Protein AF-A0A2P5VUP9-F1 (afdb_monomer)

Organism: Gossypium barbadense (NCBI:txid3634)

pLDDT: mean 70.27, std 21.35, range [19.98, 93.44]

Radius of gyration: 17.8 Å; Cα contacts (8 Å, |Δi|>4): 218; chains: 1; bounding box: 41×44×53 Å

Mean predicted aligned error: 12.09 Å

InterPro domains:
  IPR025610 Transcription factor MYC/MYB N-terminal [PF14215] (15-160)

Sequence (178 aa):
MSTGVQHQERVPMNLKKQLALAVRNIQWSYAIFWSISTRQPGVLEWGDGYYNGDIKTRKTVQAVELNTDQLSLQRSEQLRQLYESLSAGESSPQAKRPSAALSPVDLTDTEWYYLVCMSFVFNIGQGLPGRTLSSGQPVWLCNAHCADSKVFGRSLLAKVCPYMLLAKVQAKFIWSQK

Secondary structure (DSSP, 8-state):
---------PPPTTHHHHHHHHHHHTT-SEEEEEEE-SSSTTEEEEEEEEE-S--TT----S--HHHHHHHHHHHHHHHHHHHHHHHT-TT-TT----TTPPPGGG--HHHHHHHHHTT--EETTSHHHHHHHHH-S-EE-SSGGGS-TTT-TTTTGGGG-SS--EE-----------

Nearest PDB structures (foldseek):
  7fdl-assembly3_C  TM=9.305E-01  e=4.154E-17  Arabidopsis thaliana
  7fdn-assembly1_A  TM=9.443E-01 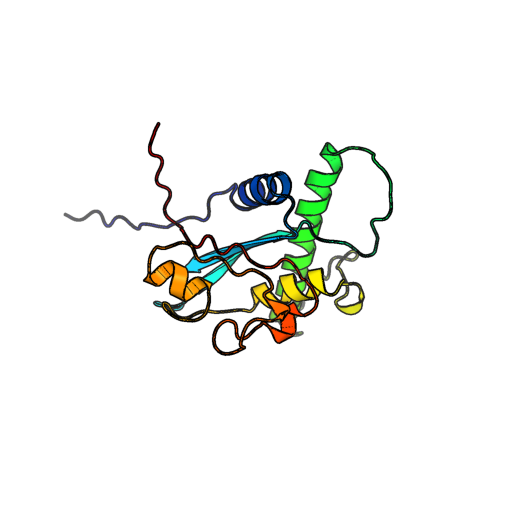 e=1.113E-16  Arabidopsis thaliana
  7fdl-assembly2_A  TM=9.157E-01  e=3.453E-17  Arabidopsis thaliana
  7fdn-assembly1_B  TM=9.340E-01  e=1.184E-16  Arabidopsis thaliana
  7fdl-assembly6_I  TM=9.287E-01  e=2.480E-16  Arabidopsis thaliana

Structure (mmCIF, N/CA/C/O backbone):
data_AF-A0A2P5VUP9-F1
#
_entry.id   AF-A0A2P5VUP9-F1
#
loop_
_atom_site.group_PDB
_atom_site.id
_atom_site.type_symbol
_atom_site.label_atom_id
_atom_site.label_alt_id
_atom_site.label_comp_id
_atom_site.label_asym_id
_atom_site.label_entity_id
_atom_site.label_seq_id
_atom_site.pdbx_PDB_ins_code
_atom_site.Cartn_x
_atom_site.Cartn_y
_atom_site.Cartn_z
_atom_site.occupancy
_atom_site.B_iso_or_equiv
_atom_site.auth_seq_id
_atom_site.auth_comp_id
_atom_site.auth_asym_id
_atom_site.auth_atom_id
_atom_site.pdbx_PDB_model_num
ATOM 1 N N . MET A 1 1 ? -10.927 17.246 39.414 1.00 35.28 1 MET A N 1
ATOM 2 C CA . MET A 1 1 ? -11.565 17.337 38.077 1.00 35.28 1 MET A CA 1
ATOM 3 C C . MET A 1 1 ? -10.618 18.159 37.213 1.00 35.28 1 MET A C 1
ATOM 5 O O . MET A 1 1 ? -10.225 19.207 37.686 1.00 35.28 1 MET A O 1
ATOM 9 N N . SER A 1 2 ? -10.095 17.782 36.052 1.00 37.25 2 SER A N 1
ATOM 10 C CA . SER A 1 2 ? -10.413 16.779 35.038 1.00 37.25 2 SER A CA 1
ATOM 11 C C . SER A 1 2 ? -9.081 16.414 34.357 1.00 37.25 2 SER A C 1
ATOM 13 O O . SER A 1 2 ? -8.357 17.313 33.934 1.00 37.25 2 SER A O 1
ATOM 15 N N . THR A 1 3 ? -8.718 15.134 34.282 1.00 34.62 3 THR A N 1
ATOM 16 C CA . THR A 1 3 ? -7.579 14.671 33.472 1.00 34.62 3 THR A CA 1
ATOM 17 C C . THR A 1 3 ? -8.114 14.201 32.127 1.00 34.62 3 THR A C 1
ATOM 19 O O . THR A 1 3 ? -8.682 13.115 32.025 1.00 34.62 3 THR A O 1
ATOM 22 N N . GLY A 1 4 ? -7.957 15.039 31.103 1.00 32.75 4 GLY A N 1
ATOM 23 C CA . GLY A 1 4 ? -8.227 14.676 29.717 1.00 32.75 4 GLY A CA 1
ATOM 24 C C . GLY A 1 4 ? -7.160 13.709 29.212 1.00 32.75 4 GLY A C 1
ATOM 25 O O . GLY A 1 4 ? -6.005 14.087 29.034 1.00 32.75 4 GLY A O 1
ATOM 26 N N . VAL A 1 5 ? -7.545 12.454 28.993 1.00 35.47 5 VAL A N 1
ATOM 27 C CA . VAL A 1 5 ? -6.704 11.450 28.337 1.00 35.47 5 VAL A CA 1
ATOM 28 C C . VAL A 1 5 ? -6.729 11.735 26.838 1.00 35.47 5 VAL A C 1
ATOM 30 O O . VAL A 1 5 ? -7.704 11.425 26.157 1.00 35.47 5 VAL A O 1
ATOM 33 N N . GLN A 1 6 ? -5.666 12.347 26.313 1.00 32.00 6 GLN A N 1
ATOM 34 C CA . GLN A 1 6 ? -5.443 12.382 24.871 1.00 32.00 6 GLN A CA 1
ATOM 35 C C . GLN A 1 6 ? -4.948 11.006 24.424 1.00 32.00 6 GLN A C 1
ATOM 37 O O . GLN A 1 6 ? -3.802 10.627 24.665 1.00 32.00 6 GLN A O 1
ATOM 42 N N . HIS A 1 7 ? -5.835 10.242 23.789 1.00 29.75 7 HIS A N 1
ATOM 43 C CA . HIS A 1 7 ? -5.496 8.986 23.132 1.00 29.75 7 HIS A CA 1
ATOM 44 C C . HIS A 1 7 ? -4.761 9.296 21.822 1.00 29.75 7 HIS A C 1
ATOM 46 O O . HIS A 1 7 ? -5.333 9.281 20.734 1.00 29.75 7 HIS A O 1
ATOM 52 N N . GLN A 1 8 ? -3.483 9.646 21.939 1.00 34.41 8 GLN 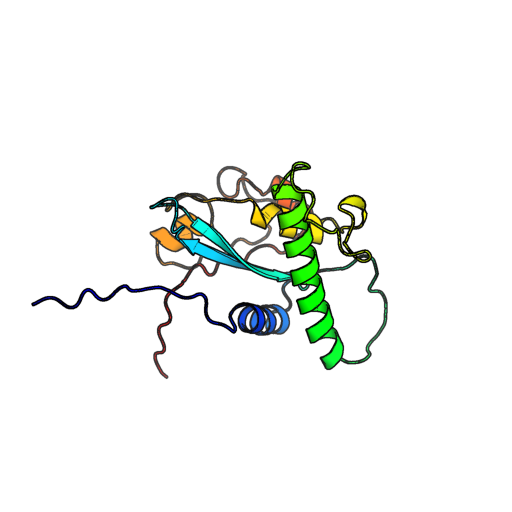A N 1
ATOM 53 C CA . GLN A 1 8 ? -2.611 9.815 20.789 1.00 34.41 8 GLN A CA 1
ATOM 54 C C . GLN A 1 8 ? -2.175 8.427 20.324 1.00 34.41 8 GLN A C 1
ATOM 56 O O . GLN A 1 8 ? -1.240 7.837 20.866 1.00 34.41 8 GLN A O 1
ATOM 61 N N . GLU A 1 9 ? -2.896 7.890 19.343 1.00 40.56 9 GLU A N 1
ATOM 62 C CA . GLU A 1 9 ? -2.577 6.626 18.687 1.00 40.56 9 GLU A CA 1
ATOM 63 C C . GLU A 1 9 ? -1.289 6.817 17.868 1.00 40.56 9 GLU A C 1
ATOM 65 O O . GLU A 1 9 ? -1.298 7.129 16.679 1.00 40.56 9 GLU A O 1
ATOM 70 N N . ARG A 1 10 ? -0.139 6.741 18.551 1.00 43.56 10 ARG A N 1
ATOM 71 C CA . ARG A 1 10 ? 1.171 6.744 17.903 1.00 43.56 10 ARG A CA 1
ATOM 72 C C . ARG A 1 10 ? 1.253 5.502 17.032 1.00 43.56 10 ARG A C 1
ATOM 74 O O . ARG A 1 10 ? 1.117 4.388 17.538 1.00 43.56 10 ARG A O 1
ATOM 81 N N . VAL A 1 11 ? 1.565 5.698 15.754 1.00 50.97 11 VAL A N 1
ATOM 82 C CA . VAL A 1 11 ? 2.082 4.631 14.895 1.00 50.97 11 VAL A CA 1
ATOM 83 C C . VAL A 1 11 ? 3.176 3.897 15.686 1.00 50.97 11 VAL A C 1
ATOM 85 O O . VAL A 1 11 ? 4.113 4.551 16.162 1.00 50.97 11 VAL A O 1
ATOM 88 N N . PRO A 1 12 ? 3.061 2.575 15.910 1.00 55.28 12 PRO A N 1
ATOM 89 C CA . PRO A 1 12 ? 4.059 1.837 16.669 1.00 55.28 12 PRO A CA 1
ATOM 90 C C . PRO A 1 12 ? 5.423 2.044 16.017 1.00 55.28 12 PRO A C 1
ATOM 92 O O . PRO A 1 12 ? 5.546 1.858 14.807 1.00 55.28 12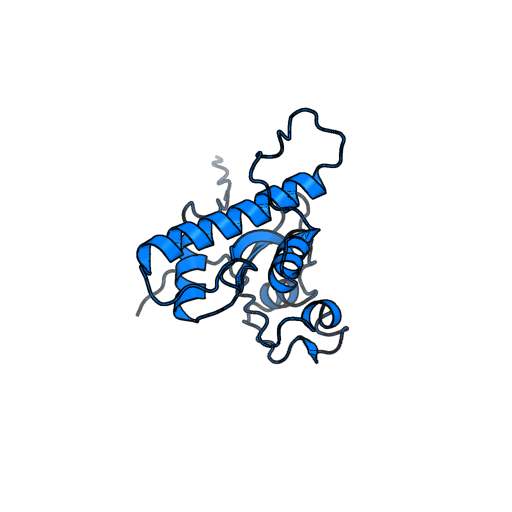 PRO A O 1
ATOM 95 N N . MET A 1 13 ? 6.460 2.358 16.804 1.00 56.41 13 MET A N 1
ATOM 96 C CA . MET A 1 13 ? 7.843 2.605 16.335 1.00 56.41 13 MET A CA 1
ATOM 97 C C . MET A 1 13 ? 8.471 1.426 15.556 1.00 56.41 13 MET A C 1
ATOM 99 O O . MET A 1 13 ? 9.631 1.482 15.158 1.00 56.41 13 MET A O 1
ATOM 103 N N . ASN A 1 14 ? 7.715 0.350 15.329 1.00 79.38 14 ASN A N 1
ATOM 104 C CA . ASN A 1 14 ? 8.137 -0.857 14.646 1.00 79.38 14 ASN A CA 1
ATOM 105 C C . ASN A 1 14 ? 7.158 -1.351 13.559 1.00 79.38 14 ASN A C 1
ATOM 107 O O . ASN A 1 14 ? 7.342 -2.458 13.054 1.00 79.38 14 ASN A O 1
ATOM 111 N N . LEU A 1 15 ? 6.130 -0.571 13.190 1.00 85.62 15 LEU A N 1
ATOM 112 C CA . LEU A 1 15 ? 5.084 -1.018 12.260 1.00 85.62 15 LEU A CA 1
ATOM 113 C C . LEU A 1 15 ? 5.665 -1.483 10.919 1.00 85.62 15 LEU A C 1
ATOM 115 O O . LEU A 1 15 ? 5.395 -2.604 10.495 1.00 85.62 15 LEU A O 1
ATOM 119 N N . LYS A 1 16 ? 6.547 -0.691 10.300 1.00 85.94 16 LYS A N 1
ATOM 120 C CA . LYS A 1 16 ? 7.236 -1.077 9.061 1.00 85.94 16 LYS A CA 1
ATOM 121 C C . LYS A 1 16 ? 7.983 -2.413 9.161 1.00 85.94 16 LYS A C 1
ATOM 123 O O . LYS A 1 16 ? 7.915 -3.206 8.227 1.00 85.94 16 LYS A O 1
ATOM 128 N N . LYS A 1 17 ? 8.659 -2.717 10.281 1.00 88.44 17 LYS A N 1
ATOM 129 C CA . LYS A 1 17 ? 9.334 -4.024 10.432 1.00 88.44 17 LYS A CA 1
ATOM 130 C C . LYS A 1 17 ? 8.335 -5.156 10.662 1.00 88.44 17 LYS A C 1
ATOM 132 O O . LYS A 1 17 ? 8.558 -6.254 10.170 1.00 88.44 17 LYS A O 1
ATOM 137 N N . GLN A 1 18 ? 7.227 -4.905 11.363 1.00 88.69 18 GLN A N 1
ATOM 138 C CA . GLN A 1 18 ? 6.149 -5.890 11.503 1.00 88.69 18 GLN A CA 1
ATOM 139 C C . GLN A 1 18 ? 5.505 -6.209 10.149 1.00 88.69 18 GLN A C 1
ATOM 141 O O . GLN A 1 18 ? 5.289 -7.379 9.835 1.00 88.69 18 GLN A O 1
ATOM 146 N N . LEU A 1 19 ? 5.263 -5.187 9.323 1.00 88.00 19 LEU A N 1
ATOM 147 C CA . LEU A 1 19 ? 4.815 -5.356 7.943 1.00 88.00 19 LEU A CA 1
ATOM 148 C C . LEU A 1 19 ? 5.847 -6.139 7.129 1.00 88.00 19 LEU A C 1
ATOM 150 O O . LEU A 1 19 ? 5.467 -7.059 6.413 1.00 88.00 19 LEU A O 1
ATOM 154 N N . ALA A 1 20 ? 7.138 -5.836 7.286 1.00 88.56 20 ALA A N 1
ATOM 155 C CA . ALA A 1 20 ? 8.205 -6.562 6.607 1.00 88.56 20 ALA A CA 1
ATOM 156 C C . ALA A 1 20 ? 8.211 -8.057 6.943 1.00 88.56 20 ALA A C 1
ATOM 158 O O . ALA A 1 20 ? 8.214 -8.885 6.035 1.00 88.56 20 ALA A O 1
ATOM 159 N N . LEU A 1 21 ? 8.128 -8.404 8.229 1.00 88.00 21 LEU A N 1
ATOM 160 C CA . LEU A 1 21 ? 8.034 -9.796 8.671 1.00 88.00 21 LEU A CA 1
ATOM 161 C C . LEU A 1 21 ? 6.803 -10.495 8.077 1.00 88.00 21 LEU A C 1
ATOM 163 O O . LEU A 1 21 ? 6.922 -11.582 7.520 1.00 88.00 21 LEU A O 1
ATOM 167 N N . ALA A 1 22 ? 5.626 -9.866 8.146 1.00 86.38 22 ALA A N 1
ATOM 168 C CA . ALA A 1 22 ? 4.390 -10.455 7.635 1.00 86.38 22 ALA A CA 1
ATOM 169 C C . ALA A 1 22 ? 4.424 -10.669 6.112 1.00 86.38 22 ALA A C 1
ATOM 171 O O . ALA A 1 22 ? 4.092 -11.749 5.629 1.00 86.38 22 ALA A O 1
ATOM 172 N N . VAL A 1 23 ? 4.852 -9.655 5.357 1.00 82.69 23 VAL A N 1
ATOM 173 C CA . VAL A 1 23 ? 4.911 -9.693 3.889 1.00 82.69 23 VAL A CA 1
ATOM 174 C C . VAL A 1 23 ? 5.888 -10.750 3.403 1.00 82.69 23 VAL A C 1
ATOM 176 O O . VAL A 1 23 ? 5.563 -11.481 2.473 1.00 82.69 23 VAL A O 1
ATOM 179 N N . ARG A 1 24 ? 7.058 -10.868 4.036 1.00 82.44 24 ARG A N 1
ATOM 180 C CA . ARG A 1 24 ? 8.063 -11.871 3.664 1.00 82.44 24 ARG A CA 1
ATOM 181 C C . ARG A 1 24 ? 7.590 -13.285 3.966 1.00 82.44 24 ARG A C 1
ATOM 183 O O . ARG A 1 24 ? 7.686 -14.141 3.094 1.00 82.44 24 ARG A O 1
ATOM 190 N N . ASN A 1 25 ? 7.017 -13.506 5.150 1.00 83.25 25 ASN A N 1
ATOM 191 C CA . ASN A 1 25 ? 6.525 -14.824 5.556 1.00 83.25 25 ASN A CA 1
ATOM 192 C C . ASN A 1 25 ? 5.425 -15.352 4.627 1.00 83.25 25 ASN A C 1
ATOM 194 O O . ASN A 1 25 ? 5.344 -16.553 4.398 1.00 83.25 25 ASN A O 1
ATOM 198 N N . ILE A 1 26 ? 4.587 -14.462 4.089 1.00 80.81 26 ILE A N 1
ATOM 199 C CA . ILE A 1 26 ? 3.496 -14.817 3.166 1.00 80.81 26 ILE A CA 1
ATOM 200 C C . ILE A 1 26 ? 3.926 -14.640 1.693 1.00 80.81 26 ILE A C 1
ATOM 202 O O . ILE A 1 26 ? 3.168 -14.935 0.775 1.00 80.81 26 ILE A O 1
ATOM 206 N N . GLN A 1 27 ? 5.156 -14.175 1.451 1.00 79.62 27 GLN A N 1
ATOM 207 C CA . GLN A 1 27 ? 5.718 -13.908 0.124 1.00 79.62 27 GLN A CA 1
ATOM 208 C C . GLN A 1 27 ? 4.871 -12.945 -0.729 1.00 79.62 27 GLN A C 1
ATOM 210 O O . GLN A 1 27 ? 4.708 -13.122 -1.935 1.00 79.62 27 GLN A O 1
ATOM 215 N N . TRP A 1 28 ? 4.330 -11.894 -0.113 1.00 83.56 28 TRP A N 1
ATOM 216 C CA . TRP A 1 28 ? 3.640 -10.830 -0.844 1.00 83.56 28 TRP A CA 1
ATOM 217 C C . TRP A 1 28 ? 4.603 -9.802 -1.424 1.00 83.56 28 TRP A C 1
ATOM 219 O O . TRP A 1 28 ? 5.721 -9.618 -0.943 1.00 83.56 28 TRP A O 1
ATOM 229 N N . SER A 1 29 ? 4.130 -9.075 -2.437 1.00 83.50 29 SER A N 1
ATOM 230 C CA . SER A 1 29 ? 4.882 -7.986 -3.062 1.00 83.50 29 SER A CA 1
ATOM 231 C C . SER A 1 29 ? 4.896 -6.713 -2.220 1.00 83.50 29 SER A C 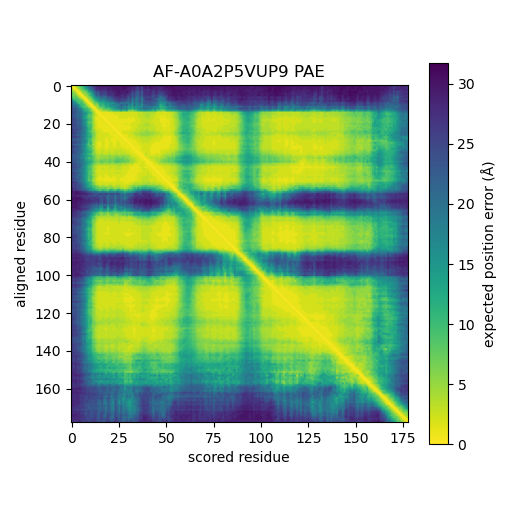1
ATOM 233 O O . SER A 1 29 ? 5.832 -5.934 -2.326 1.00 83.50 29 SER A O 1
ATOM 235 N N . TYR A 1 30 ? 3.881 -6.457 -1.394 1.00 89.69 30 TYR A N 1
ATOM 236 C CA . TYR A 1 30 ? 3.865 -5.312 -0.482 1.00 89.69 30 TYR A CA 1
ATOM 237 C C . TYR A 1 30 ? 2.747 -5.443 0.565 1.00 89.69 30 TYR A C 1
ATOM 239 O O . TYR A 1 30 ? 1.826 -6.247 0.416 1.00 89.69 30 TYR A O 1
ATOM 247 N N . ALA A 1 31 ? 2.790 -4.599 1.596 1.00 87.81 31 ALA A N 1
ATOM 248 C CA . ALA A 1 31 ? 1.663 -4.321 2.483 1.00 87.81 31 ALA A CA 1
ATOM 249 C C . ALA A 1 31 ? 1.537 -2.821 2.753 1.00 87.81 31 ALA A C 1
ATOM 251 O O . ALA A 1 31 ? 2.528 -2.092 2.759 1.00 87.81 31 ALA A O 1
ATOM 252 N N . ILE A 1 32 ? 0.300 -2.386 2.986 1.00 90.75 32 ILE A N 1
ATOM 253 C CA . ILE A 1 32 ? -0.057 -0.991 3.235 1.00 90.75 32 ILE A CA 1
ATOM 254 C C . ILE A 1 32 ? -0.913 -0.929 4.490 1.00 90.75 32 ILE A C 1
ATOM 256 O O . ILE A 1 32 ? -1.900 -1.659 4.615 1.00 90.75 32 ILE A O 1
ATOM 260 N N . PHE A 1 33 ? -0.556 -0.022 5.384 1.00 91.00 33 PHE A N 1
ATOM 261 C CA . PHE A 1 33 ? -1.357 0.361 6.525 1.00 91.00 33 PHE A CA 1
ATOM 262 C C . PHE A 1 33 ? -2.051 1.697 6.247 1.00 91.00 33 PHE A C 1
ATOM 264 O O . PHE A 1 33 ? -1.402 2.706 5.977 1.00 91.00 33 PHE A O 1
ATOM 271 N N . TRP A 1 34 ? -3.380 1.686 6.338 1.00 90.75 34 TRP A N 1
ATOM 272 C CA . TRP A 1 34 ? -4.221 2.877 6.239 1.00 90.75 34 TRP A CA 1
ATOM 273 C C . TRP A 1 34 ? -4.624 3.320 7.642 1.00 90.75 34 TRP A C 1
ATOM 275 O O . TRP A 1 34 ? -5.148 2.509 8.410 1.00 90.75 34 TRP A O 1
ATOM 285 N N . SER A 1 35 ? -4.406 4.591 7.964 1.00 89.81 35 SER A N 1
ATOM 286 C CA . SER A 1 35 ? -4.768 5.191 9.250 1.00 89.81 35 SER A CA 1
ATOM 287 C C . SER A 1 35 ? -5.934 6.157 9.099 1.00 89.81 35 SER A C 1
ATOM 289 O O . SER A 1 35 ? -6.119 6.759 8.043 1.00 89.81 35 SER A O 1
ATOM 291 N N . ILE A 1 36 ? -6.711 6.331 10.169 1.00 90.75 36 ILE A N 1
ATOM 292 C CA . ILE A 1 36 ? -7.711 7.400 10.238 1.00 90.75 36 ILE A CA 1
ATOM 293 C C . ILE A 1 36 ? -6.970 8.738 10.200 1.00 90.75 36 ILE A C 1
ATOM 295 O O . ILE A 1 36 ? -6.052 8.960 10.991 1.00 90.75 36 ILE A O 1
ATOM 299 N N . SER A 1 37 ? -7.360 9.611 9.273 1.00 89.75 37 SER A N 1
ATOM 300 C CA . SER A 1 37 ? -6.753 10.928 9.136 1.00 89.75 37 SER A CA 1
ATOM 301 C C . SER A 1 37 ? -7.042 11.768 10.373 1.00 89.75 37 SER A C 1
ATOM 303 O O . SER A 1 37 ? -8.181 11.897 10.824 1.00 89.75 37 SER A O 1
ATOM 305 N N . THR A 1 38 ? -5.992 12.386 10.907 1.00 88.44 38 THR A N 1
ATOM 306 C CA . THR A 1 38 ? -6.113 13.358 12.005 1.00 88.44 38 THR A CA 1
ATOM 307 C C . THR A 1 38 ? -6.577 14.727 11.512 1.00 88.44 38 THR A C 1
ATOM 309 O O . THR A 1 38 ? -7.068 15.533 12.298 1.00 88.44 38 THR A O 1
ATOM 312 N N . ARG A 1 39 ? -6.429 14.992 10.207 1.00 89.69 39 ARG A N 1
ATOM 313 C CA . ARG A 1 39 ? -6.770 16.270 9.568 1.00 89.69 39 ARG A CA 1
ATOM 314 C C . ARG A 1 39 ? -8.202 16.287 9.054 1.00 89.69 39 ARG A C 1
ATOM 316 O O . ARG A 1 39 ? -8.829 17.341 9.041 1.00 89.69 39 ARG A O 1
ATOM 323 N N . GLN A 1 40 ? -8.707 15.130 8.631 1.00 90.31 40 GLN A N 1
ATOM 324 C CA . GLN A 1 40 ? -10.038 14.999 8.054 1.00 90.31 40 GLN A CA 1
ATOM 325 C C . GLN A 1 40 ? -10.790 13.815 8.685 1.00 90.31 40 GLN A C 1
ATOM 327 O O . GLN A 1 40 ? -10.572 12.664 8.304 1.00 90.31 40 GLN A O 1
ATOM 332 N N . PRO A 1 41 ? -11.695 14.068 9.649 1.00 89.38 41 PRO A N 1
ATOM 333 C CA . PRO A 1 41 ? -12.515 13.018 10.243 1.00 89.38 41 PRO A CA 1
ATOM 334 C C . PRO A 1 41 ? -13.325 12.255 9.186 1.00 89.38 41 PRO A C 1
ATOM 336 O O . PRO A 1 41 ? -13.847 12.843 8.242 1.00 89.38 41 PRO A O 1
ATOM 339 N N . GLY A 1 42 ? -13.459 10.939 9.364 1.00 89.88 42 GLY A N 1
ATOM 340 C CA . GLY A 1 42 ? -14.217 10.078 8.445 1.00 89.88 42 GLY A CA 1
ATOM 341 C C . GLY A 1 42 ? -13.434 9.594 7.221 1.00 89.88 42 GLY A C 1
ATOM 342 O O . GLY A 1 42 ? -14.006 8.934 6.350 1.00 89.88 42 GLY A O 1
ATOM 343 N N . VAL A 1 43 ? -12.133 9.883 7.172 1.00 92.56 43 VAL A N 1
ATOM 344 C CA . VAL A 1 43 ? -11.262 9.577 6.042 1.00 92.56 43 VAL A CA 1
ATOM 345 C C . VAL A 1 43 ? -10.069 8.729 6.480 1.00 92.56 43 VAL A C 1
ATOM 347 O O . VAL A 1 43 ? -9.497 8.931 7.548 1.00 92.56 43 VAL A O 1
ATOM 350 N N . LEU A 1 44 ? -9.703 7.763 5.643 1.00 90.44 44 LEU A N 1
ATOM 351 C CA . LEU A 1 44 ? -8.486 6.970 5.728 1.00 90.44 44 LEU A CA 1
ATOM 352 C C . LEU A 1 44 ? -7.437 7.519 4.767 1.00 90.44 44 LEU A C 1
ATOM 354 O O . LEU A 1 44 ? -7.723 7.711 3.584 1.00 90.44 44 LEU A O 1
ATOM 358 N N . GLU A 1 45 ? -6.219 7.678 5.265 1.00 92.25 45 GLU A N 1
ATOM 359 C CA . GLU A 1 45 ? -5.042 8.093 4.504 1.00 92.25 45 GLU A CA 1
ATOM 360 C C . GLU A 1 45 ? -3.904 7.082 4.670 1.00 92.25 45 GLU A C 1
ATOM 362 O O . GLU A 1 45 ? -3.960 6.176 5.513 1.00 92.25 45 GLU A O 1
ATOM 367 N N . TRP A 1 46 ? -2.884 7.197 3.823 1.00 91.19 46 TRP A N 1
ATOM 368 C CA . TRP A 1 46 ? -1.686 6.377 3.936 1.00 91.19 46 TRP A CA 1
ATOM 369 C C . TRP A 1 46 ? -1.004 6.600 5.293 1.00 91.19 46 TRP A C 1
ATOM 371 O O . TRP A 1 46 ? -0.611 7.720 5.611 1.00 91.19 46 TRP A O 1
ATOM 381 N N . GLY A 1 47 ? -0.828 5.528 6.069 1.00 90.25 47 GLY A N 1
ATOM 382 C CA . GLY A 1 47 ? -0.115 5.567 7.345 1.00 90.25 47 GLY A CA 1
ATOM 383 C C . GLY A 1 47 ? 1.328 5.078 7.219 1.00 90.25 47 GLY A C 1
ATOM 384 O O . GLY A 1 47 ? 2.270 5.807 7.517 1.00 90.25 47 GLY A O 1
ATOM 385 N N . ASP A 1 48 ? 1.514 3.835 6.771 1.00 91.31 48 ASP A N 1
ATOM 386 C CA . ASP A 1 48 ? 2.835 3.222 6.569 1.00 91.31 48 ASP A CA 1
ATOM 387 C C . ASP A 1 48 ? 2.743 2.072 5.553 1.00 91.31 48 ASP A C 1
ATOM 389 O O . ASP A 1 48 ? 1.653 1.646 5.169 1.00 91.31 48 ASP A O 1
ATOM 393 N N . GLY A 1 49 ? 3.878 1.528 5.127 1.00 90.75 49 GLY A N 1
ATOM 394 C CA . GLY A 1 49 ? 3.907 0.396 4.213 1.00 90.75 49 GLY A CA 1
ATOM 395 C C . GLY A 1 49 ? 5.285 -0.225 4.052 1.00 90.75 49 GLY A C 1
ATOM 396 O O . GLY A 1 49 ? 6.311 0.332 4.451 1.00 90.75 49 GLY A O 1
ATOM 397 N N . TYR A 1 50 ? 5.294 -1.405 3.444 1.00 91.56 50 TYR A N 1
ATOM 398 C CA . TYR A 1 50 ? 6.505 -2.141 3.119 1.00 91.56 50 TYR A CA 1
ATOM 399 C C . TYR A 1 50 ? 6.397 -2.772 1.731 1.00 91.56 50 TYR A C 1
ATOM 401 O O . TYR A 1 50 ? 5.386 -3.397 1.411 1.00 91.56 50 TYR A O 1
ATOM 409 N N . TYR A 1 51 ? 7.454 -2.625 0.935 1.00 90.25 51 TYR A N 1
ATOM 410 C CA . TYR A 1 51 ? 7.600 -3.144 -0.418 1.00 90.25 51 TYR A CA 1
ATOM 411 C C . TYR A 1 51 ? 8.618 -4.292 -0.464 1.00 90.25 51 TYR A C 1
ATOM 413 O O . TYR A 1 51 ? 9.736 -4.181 0.041 1.00 90.25 51 TYR A O 1
ATOM 421 N N . ASN A 1 52 ? 8.223 -5.380 -1.115 1.00 87.69 52 ASN A N 1
ATOM 422 C CA . ASN A 1 52 ? 8.963 -6.630 -1.304 1.00 87.69 52 ASN A CA 1
ATOM 423 C C . ASN A 1 52 ? 8.825 -7.178 -2.741 1.00 87.69 52 ASN A C 1
ATOM 425 O O . ASN A 1 52 ? 9.110 -8.343 -2.997 1.00 87.69 52 ASN A O 1
ATOM 429 N N . GLY A 1 53 ? 8.318 -6.367 -3.671 1.00 84.19 53 GLY A N 1
ATOM 430 C CA . GLY A 1 53 ? 8.122 -6.765 -5.060 1.00 84.19 53 GLY A CA 1
ATOM 431 C C . GLY A 1 53 ? 9.409 -6.689 -5.875 1.00 84.19 53 GLY A C 1
ATOM 432 O O . GLY A 1 53 ? 10.484 -6.357 -5.367 1.00 84.19 53 GLY A O 1
ATOM 433 N N . ASP A 1 54 ? 9.278 -6.958 -7.170 1.00 80.81 54 ASP A N 1
ATOM 434 C CA . ASP A 1 54 ? 10.404 -6.930 -8.096 1.00 80.81 54 ASP A CA 1
ATOM 435 C C . ASP A 1 54 ? 11.010 -5.528 -8.219 1.00 80.81 54 ASP A C 1
ATOM 437 O O . ASP A 1 54 ? 10.309 -4.511 -8.244 1.00 80.81 54 ASP A O 1
ATOM 441 N N . ILE A 1 55 ? 12.337 -5.496 -8.333 1.00 78.25 55 ILE A N 1
ATOM 442 C CA . ILE A 1 55 ? 13.148 -4.293 -8.530 1.00 78.25 55 ILE A CA 1
ATOM 443 C C . ILE A 1 55 ? 13.944 -4.509 -9.820 1.00 78.25 55 ILE A C 1
ATOM 445 O O . ILE A 1 55 ? 14.554 -5.570 -9.976 1.00 78.25 55 ILE A O 1
ATOM 449 N N . LYS A 1 56 ? 13.992 -3.514 -10.724 1.00 69.38 56 LYS A N 1
ATOM 450 C CA . LYS A 1 56 ? 14.651 -3.630 -12.051 1.00 69.38 56 LYS A CA 1
ATOM 451 C C . LYS A 1 56 ? 16.088 -4.174 -12.002 1.00 69.38 56 LYS A C 1
ATOM 453 O O . LYS A 1 56 ? 16.553 -4.752 -12.976 1.00 69.38 56 LYS A O 1
ATOM 458 N N . THR A 1 57 ? 16.793 -4.010 -10.886 1.00 60.41 57 THR A N 1
ATOM 459 C CA . THR A 1 57 ? 18.205 -4.382 -10.735 1.00 60.41 57 THR A CA 1
ATOM 460 C C . THR A 1 57 ? 18.448 -5.742 -10.075 1.00 60.41 57 THR A C 1
ATOM 462 O O . THR A 1 57 ? 19.603 -6.138 -9.935 1.00 60.41 57 THR A O 1
ATOM 465 N N . ARG A 1 58 ? 17.414 -6.499 -9.679 1.00 55.00 58 ARG A N 1
ATOM 466 C CA . ARG A 1 58 ? 17.604 -7.745 -8.920 1.00 55.00 58 ARG A CA 1
ATOM 467 C C . ARG A 1 58 ? 17.430 -9.004 -9.772 1.00 55.00 58 ARG A C 1
ATOM 469 O O . ARG A 1 58 ? 16.441 -9.717 -9.663 1.00 55.00 58 ARG A O 1
ATOM 476 N N . LYS A 1 59 ? 18.462 -9.333 -10.552 1.00 50.97 59 LYS A N 1
ATOM 477 C CA . LYS A 1 59 ? 18.785 -10.724 -10.913 1.00 50.97 59 LYS A CA 1
ATOM 478 C C . LYS A 1 59 ? 20.144 -11.082 -10.319 1.00 50.97 59 LYS A C 1
ATOM 480 O O . LYS A 1 59 ? 21.151 -11.020 -11.013 1.00 50.97 59 LYS A O 1
ATOM 485 N N . THR A 1 60 ? 20.159 -11.493 -9.053 1.00 42.16 60 THR A N 1
ATOM 486 C CA . THR A 1 60 ? 21.315 -12.213 -8.505 1.00 42.16 60 THR A CA 1
ATOM 487 C C . THR A 1 60 ? 20.844 -13.306 -7.558 1.00 42.16 60 THR A C 1
ATOM 489 O O . THR A 1 60 ? 20.078 -13.070 -6.624 1.00 42.16 60 THR A O 1
ATOM 492 N N . VAL A 1 61 ? 21.290 -14.510 -7.893 1.00 45.03 61 VAL A N 1
ATOM 493 C CA . VAL A 1 61 ? 21.086 -15.799 -7.236 1.00 45.03 61 VAL A CA 1
ATOM 494 C C . VAL A 1 61 ? 21.490 -15.743 -5.757 1.00 45.03 61 VAL A C 1
ATOM 496 O O . VAL A 1 61 ? 22.496 -15.126 -5.423 1.00 45.03 61 VAL A O 1
ATOM 499 N N . GLN A 1 62 ? 20.677 -16.385 -4.909 1.00 46.47 62 GLN A N 1
ATOM 500 C CA . GLN A 1 62 ? 20.972 -16.903 -3.561 1.00 46.47 62 GLN A CA 1
ATOM 501 C C . GLN A 1 62 ? 22.279 -16.404 -2.911 1.00 46.47 62 GLN A C 1
ATOM 503 O O . GLN A 1 62 ? 23.296 -17.088 -2.948 1.00 46.47 62 GLN A O 1
ATOM 508 N N . ALA A 1 63 ? 22.253 -15.242 -2.256 1.00 39.00 63 ALA A N 1
ATOM 509 C CA . ALA A 1 63 ? 23.282 -14.879 -1.285 1.00 39.00 63 ALA A CA 1
ATOM 510 C C . ALA A 1 63 ? 22.736 -13.855 -0.275 1.00 39.00 63 ALA A C 1
ATOM 512 O O . ALA A 1 63 ? 22.521 -12.689 -0.596 1.00 39.00 63 ALA A O 1
ATOM 513 N N . VAL A 1 64 ? 22.556 -14.323 0.964 1.00 47.84 64 VAL A N 1
ATOM 514 C CA . VAL A 1 64 ? 22.325 -13.557 2.203 1.00 47.84 64 VAL A CA 1
ATOM 515 C C . VAL A 1 64 ? 20.923 -12.937 2.361 1.00 47.84 64 VAL A C 1
ATOM 517 O O . VAL A 1 64 ? 20.672 -11.758 2.094 1.00 47.84 64 VAL A O 1
ATOM 520 N N . GLU A 1 65 ? 20.004 -13.730 2.918 1.00 52.00 65 GLU A N 1
ATOM 521 C CA . GLU A 1 65 ? 18.680 -13.294 3.400 1.00 52.00 65 GLU A CA 1
ATOM 522 C C . GLU A 1 65 ? 18.774 -12.107 4.386 1.00 52.00 65 GLU A C 1
ATOM 524 O O . GLU A 1 65 ? 17.963 -11.187 4.323 1.00 52.00 65 GLU A O 1
ATOM 529 N N . LEU A 1 66 ? 19.839 -12.022 5.196 1.00 51.19 66 LEU A N 1
ATOM 530 C CA . LEU A 1 66 ? 20.040 -10.925 6.158 1.00 51.19 66 LEU A CA 1
ATOM 531 C C . LEU A 1 66 ? 20.276 -9.549 5.508 1.00 51.19 66 LEU A C 1
ATOM 533 O O . LEU A 1 66 ? 19.865 -8.529 6.057 1.00 51.19 66 LEU A O 1
ATOM 537 N N . ASN A 1 67 ? 20.901 -9.497 4.327 1.00 64.44 67 ASN A N 1
ATOM 538 C CA . ASN A 1 67 ? 21.120 -8.238 3.605 1.00 64.44 67 ASN A CA 1
ATOM 539 C C . ASN A 1 67 ? 19.861 -7.838 2.817 1.00 64.44 67 ASN A C 1
ATOM 541 O O . ASN A 1 67 ? 19.495 -6.669 2.727 1.00 64.44 67 ASN A O 1
ATOM 545 N N . THR A 1 68 ? 19.123 -8.832 2.319 1.00 67.94 68 THR A N 1
ATOM 546 C CA . THR A 1 68 ? 17.840 -8.637 1.625 1.00 67.94 68 THR A CA 1
ATOM 547 C C . THR A 1 68 ? 16.831 -7.863 2.474 1.00 67.94 68 THR A C 1
ATOM 549 O O . THR A 1 68 ? 16.067 -7.030 1.968 1.00 67.94 68 THR A O 1
ATOM 552 N N . ASP A 1 69 ? 16.859 -8.107 3.778 1.00 71.00 69 ASP A N 1
ATOM 553 C CA . ASP A 1 69 ? 15.951 -7.488 4.722 1.00 71.00 69 ASP A CA 1
ATOM 554 C C . ASP A 1 69 ? 16.174 -5.985 4.867 1.00 71.00 69 ASP A C 1
ATOM 556 O O . ASP A 1 69 ? 15.217 -5.205 4.855 1.00 71.00 69 ASP A O 1
ATOM 560 N N . GLN A 1 70 ? 17.435 -5.572 4.969 1.00 80.19 70 GLN A N 1
ATOM 561 C CA . GLN A 1 70 ? 17.805 -4.162 5.017 1.00 80.19 70 GLN A CA 1
ATOM 562 C C . GLN A 1 70 ? 17.582 -3.491 3.659 1.00 80.19 70 GLN A C 1
ATOM 564 O O . GLN A 1 70 ? 17.048 -2.384 3.610 1.00 80.19 70 GLN A O 1
ATOM 569 N N . LEU A 1 71 ? 17.885 -4.185 2.558 1.00 82.94 71 LEU A N 1
ATOM 570 C CA . LEU A 1 71 ? 17.717 -3.665 1.199 1.00 82.94 71 LEU A CA 1
ATOM 571 C C . LEU A 1 71 ? 16.253 -3.394 0.836 1.00 82.94 71 LEU A C 1
ATOM 573 O O . LEU A 1 71 ? 15.938 -2.363 0.249 1.00 82.94 71 LEU A O 1
ATOM 577 N N . SER A 1 72 ? 15.333 -4.286 1.197 1.00 84.38 72 SER A N 1
ATOM 578 C CA . SER A 1 72 ? 13.901 -4.097 0.921 1.00 84.38 72 SER A CA 1
ATOM 579 C C . SER A 1 72 ? 13.264 -3.016 1.805 1.00 84.38 72 SER A C 1
ATOM 581 O O . SER A 1 72 ? 12.416 -2.247 1.343 1.00 84.38 72 SER A O 1
ATOM 583 N N . LEU A 1 73 ? 13.715 -2.885 3.059 1.00 88.62 73 LEU A N 1
ATOM 584 C CA . LEU A 1 73 ? 13.349 -1.753 3.918 1.00 88.62 73 LEU A CA 1
ATOM 585 C C . LEU A 1 73 ? 13.862 -0.432 3.333 1.00 88.62 73 LEU A C 1
ATOM 587 O O . LEU A 1 73 ? 13.104 0.533 3.248 1.00 88.62 73 LEU A O 1
ATOM 591 N N . GLN A 1 74 ? 15.113 -0.407 2.867 1.00 88.38 74 GLN A N 1
ATOM 592 C CA . GLN A 1 74 ? 15.695 0.745 2.186 1.00 88.38 74 GLN A CA 1
ATOM 593 C C . GLN A 1 74 ? 14.920 1.084 0.909 1.00 88.38 74 GLN A C 1
ATOM 595 O O . GLN A 1 74 ? 14.616 2.251 0.682 1.00 88.38 74 GLN A O 1
ATOM 600 N N . ARG A 1 75 ? 14.525 0.088 0.107 1.00 90.12 75 ARG A N 1
ATOM 601 C CA . ARG A 1 75 ? 13.722 0.317 -1.102 1.00 90.12 75 ARG A CA 1
ATOM 602 C C . ARG A 1 75 ? 12.362 0.926 -0.776 1.00 90.12 75 ARG A C 1
ATOM 604 O O . ARG A 1 75 ? 11.957 1.891 -1.417 1.00 90.12 75 ARG A O 1
ATOM 611 N N . SER A 1 76 ? 11.689 0.404 0.249 1.00 91.06 76 SER A N 1
ATOM 612 C CA . SER A 1 76 ? 10.418 0.952 0.741 1.00 91.06 76 SER A CA 1
ATOM 613 C C . SER A 1 76 ? 10.559 2.424 1.139 1.00 91.06 76 SER A C 1
ATOM 615 O O . SER A 1 76 ? 9.678 3.235 0.862 1.00 91.06 76 SER A O 1
ATOM 617 N N . GLU A 1 77 ? 11.685 2.775 1.763 1.00 91.31 77 GLU A N 1
ATOM 618 C CA . GLU A 1 77 ? 11.996 4.145 2.161 1.00 91.31 77 GLU A CA 1
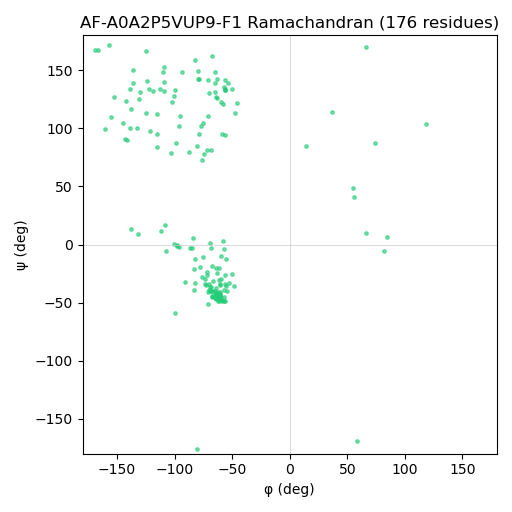ATOM 619 C C . GLU A 1 77 ? 12.321 5.050 0.965 1.00 91.31 77 GLU A C 1
ATOM 621 O O . GLU A 1 77 ? 11.823 6.169 0.900 1.00 91.31 77 GLU A O 1
ATOM 626 N N . GLN A 1 78 ? 13.069 4.560 -0.026 1.00 90.94 78 GLN A N 1
ATOM 627 C CA . GLN A 1 78 ? 13.338 5.304 -1.261 1.00 90.94 78 GLN A CA 1
ATOM 628 C C . GLN A 1 78 ? 12.051 5.627 -2.033 1.00 90.94 78 GLN A C 1
ATOM 630 O O . GLN A 1 78 ? 11.905 6.738 -2.538 1.00 90.94 78 GLN A O 1
ATOM 635 N N . LEU A 1 79 ? 11.103 4.684 -2.104 1.00 91.88 79 LEU A N 1
ATOM 636 C CA . LEU A 1 79 ? 9.795 4.909 -2.732 1.00 91.88 79 LEU A CA 1
ATOM 637 C C . LEU A 1 79 ? 8.980 5.963 -1.970 1.00 91.88 79 LEU A C 1
ATOM 639 O O . LEU A 1 79 ? 8.363 6.825 -2.594 1.00 91.88 79 LEU A O 1
ATOM 643 N N . ARG A 1 80 ? 9.030 5.939 -0.630 1.00 92.00 80 ARG A N 1
ATOM 644 C CA . ARG A 1 80 ? 8.380 6.940 0.232 1.00 92.00 80 ARG A CA 1
ATOM 645 C C . ARG A 1 80 ? 8.955 8.339 0.011 1.00 92.00 80 ARG A C 1
ATOM 647 O O . ARG A 1 80 ? 8.202 9.279 -0.210 1.00 92.00 80 ARG A O 1
ATOM 654 N N . GLN A 1 81 ? 10.279 8.468 0.009 1.00 91.25 81 GLN A N 1
ATOM 655 C CA . GLN A 1 81 ? 10.966 9.744 -0.223 1.00 91.25 81 GLN A CA 1
ATOM 656 C C . GLN A 1 81 ? 10.709 10.294 -1.629 1.00 91.25 81 GLN A C 1
ATOM 658 O O . GLN A 1 81 ? 10.558 11.504 -1.810 1.00 91.25 81 GLN A O 1
ATOM 663 N N . LEU A 1 82 ? 10.638 9.414 -2.634 1.00 90.56 82 LEU A N 1
ATOM 664 C CA . LEU A 1 82 ? 10.271 9.808 -3.989 1.00 90.56 82 LEU A CA 1
ATOM 665 C C . LEU A 1 82 ? 8.834 10.342 -4.035 1.00 90.56 82 LEU A C 1
ATOM 667 O O . LEU A 1 82 ? 8.616 11.406 -4.608 1.00 90.56 82 LEU A O 1
ATOM 671 N N . TYR A 1 83 ? 7.876 9.657 -3.403 1.00 91.31 83 TYR A N 1
ATOM 672 C CA . TYR A 1 83 ? 6.500 10.147 -3.298 1.00 91.31 83 TYR A CA 1
ATOM 673 C C . TYR A 1 83 ? 6.432 11.524 -2.629 1.00 91.31 83 TYR A C 1
ATOM 675 O O . TYR A 1 83 ? 5.829 12.440 -3.182 1.00 91.31 83 TYR A O 1
ATOM 683 N N . GLU A 1 84 ? 7.100 11.700 -1.486 1.00 90.38 84 GLU A N 1
ATOM 684 C CA . GLU A 1 84 ? 7.148 12.984 -0.777 1.00 90.38 84 GLU A CA 1
ATOM 685 C C . GLU A 1 84 ? 7.699 14.098 -1.677 1.00 90.38 84 GLU A C 1
ATOM 687 O O . GLU A 1 84 ? 7.088 15.162 -1.779 1.00 90.38 84 GLU A O 1
ATOM 692 N N . SER A 1 85 ? 8.790 13.822 -2.399 1.00 87.38 85 SER A N 1
ATOM 693 C CA . SER A 1 85 ? 9.406 14.769 -3.338 1.00 87.38 85 SER A CA 1
ATOM 694 C C . SER A 1 85 ? 8.466 15.151 -4.485 1.00 87.38 85 SER A C 1
ATOM 696 O O . SER A 1 85 ? 8.397 16.319 -4.852 1.00 87.38 85 SER A O 1
ATOM 698 N N . LEU A 1 86 ? 7.724 14.186 -5.038 1.00 87.69 86 LEU A N 1
ATOM 699 C CA . LEU A 1 86 ? 6.735 14.435 -6.093 1.00 87.69 86 LEU A CA 1
ATOM 700 C C . LEU A 1 86 ? 5.521 15.213 -5.564 1.00 87.69 86 LEU A C 1
ATOM 702 O O . LEU A 1 86 ? 4.985 16.068 -6.264 1.00 87.69 86 LEU A O 1
ATOM 706 N N . SER A 1 87 ? 5.096 14.934 -4.329 1.00 85.94 87 SER A N 1
ATOM 707 C CA . SER A 1 87 ? 3.931 15.571 -3.704 1.00 85.94 87 SER A CA 1
ATOM 708 C C . SER A 1 87 ? 4.182 17.020 -3.276 1.00 85.94 87 SER A C 1
ATOM 710 O O . SER A 1 87 ? 3.254 17.824 -3.268 1.00 85.94 87 SER A O 1
ATOM 712 N N . ALA A 1 88 ? 5.428 17.367 -2.933 1.00 80.75 88 ALA A N 1
ATOM 713 C CA . ALA A 1 88 ? 5.794 18.684 -2.413 1.00 80.75 88 ALA A CA 1
ATOM 714 C C . ALA A 1 88 ? 5.843 19.797 -3.482 1.00 80.75 88 ALA A C 1
ATOM 716 O O . ALA A 1 88 ? 5.923 20.972 -3.121 1.00 80.75 88 ALA A O 1
ATOM 717 N N . GLY A 1 89 ? 5.780 19.452 -4.775 1.00 63.09 89 GLY A N 1
ATOM 718 C CA . GLY A 1 89 ? 5.923 20.399 -5.888 1.00 63.09 89 GLY A CA 1
ATOM 719 C C . GLY A 1 89 ? 7.329 21.016 -5.999 1.00 63.09 89 GLY A C 1
ATOM 720 O O . GLY A 1 89 ? 8.168 20.874 -5.112 1.00 63.09 89 GLY A O 1
ATOM 721 N N . GLU A 1 90 ? 7.614 21.734 -7.092 1.00 57.19 90 GLU A N 1
ATOM 722 C CA . GLU A 1 90 ? 8.927 22.378 -7.333 1.00 57.19 90 GLU A CA 1
ATOM 723 C C . GLU A 1 90 ? 9.237 23.570 -6.395 1.00 57.19 90 GLU A C 1
ATOM 725 O O . GLU A 1 90 ? 10.293 24.190 -6.492 1.00 57.19 90 GLU A O 1
ATOM 730 N N . SER A 1 91 ? 8.347 23.910 -5.458 1.00 50.69 91 SER A N 1
ATOM 731 C CA . SER A 1 91 ? 8.411 25.136 -4.649 1.00 50.69 91 SER A CA 1
ATOM 732 C C . SER A 1 91 ? 9.299 25.073 -3.396 1.00 50.69 91 SER A C 1
ATOM 734 O O . SER A 1 91 ? 9.299 26.025 -2.616 1.00 50.69 91 SER A O 1
ATOM 736 N N . SER A 1 92 ? 10.051 23.991 -3.159 1.00 47.50 92 SER A N 1
ATOM 737 C CA . SER A 1 92 ? 10.922 23.871 -1.977 1.00 47.50 92 SER A CA 1
ATOM 738 C C . SER A 1 92 ? 12.413 23.803 -2.346 1.00 47.50 92 SER A C 1
ATOM 740 O O . SER A 1 92 ? 12.868 22.776 -2.851 1.00 47.50 92 SER A O 1
ATOM 742 N N . PRO A 1 93 ? 13.223 24.828 -2.005 1.00 48.72 93 PRO A N 1
ATOM 743 C CA . PRO A 1 93 ? 14.678 24.801 -2.184 1.00 48.72 93 PRO A CA 1
ATOM 744 C C . PRO A 1 93 ? 15.404 23.809 -1.252 1.00 48.72 93 PRO A C 1
ATOM 746 O O . PRO A 1 93 ? 16.626 23.679 -1.323 1.00 48.72 93 PRO A O 1
ATOM 749 N N . GLN A 1 94 ? 14.685 23.127 -0.348 1.00 46.69 94 GLN A N 1
ATOM 750 C CA . GLN A 1 94 ? 15.259 22.244 0.676 1.00 46.69 94 GLN A CA 1
ATOM 751 C C . GLN A 1 94 ? 15.051 20.749 0.433 1.00 46.69 94 GLN A C 1
ATOM 753 O O . GLN A 1 94 ? 15.652 19.943 1.147 1.00 46.69 94 GLN A O 1
ATOM 758 N N . ALA A 1 95 ? 14.297 20.343 -0.590 1.00 50.16 95 ALA A N 1
ATOM 759 C CA . ALA A 1 95 ? 14.313 18.953 -1.025 1.00 50.16 95 ALA A CA 1
ATOM 760 C C . ALA A 1 95 ? 15.604 18.715 -1.823 1.00 50.16 95 ALA A C 1
ATOM 762 O O . ALA A 1 95 ? 15.591 18.619 -3.048 1.00 50.16 95 ALA A O 1
ATOM 763 N N . LYS A 1 96 ? 16.752 18.668 -1.129 1.00 49.19 96 LYS A N 1
ATOM 764 C CA . LYS A 1 96 ? 17.996 18.130 -1.687 1.00 49.19 96 LYS A CA 1
ATOM 765 C C . LYS A 1 96 ? 17.676 16.714 -2.132 1.00 49.19 96 LYS A C 1
ATOM 767 O O . LYS A 1 96 ? 17.706 15.801 -1.312 1.00 49.19 96 LYS A O 1
ATOM 772 N N . ARG A 1 97 ? 17.326 16.552 -3.410 1.00 53.22 97 ARG A N 1
ATOM 773 C CA . ARG A 1 97 ? 17.156 15.261 -4.063 1.00 53.22 97 ARG A CA 1
ATOM 774 C C . ARG A 1 97 ? 18.391 14.449 -3.680 1.00 53.22 97 ARG A C 1
ATOM 776 O O . ARG A 1 97 ? 19.494 14.875 -4.036 1.00 53.22 97 ARG A O 1
ATOM 783 N N . PRO A 1 98 ? 18.264 13.367 -2.890 1.00 52.66 98 PRO A N 1
ATOM 784 C CA . PRO A 1 98 ? 19.415 12.527 -2.616 1.00 52.66 98 PRO A CA 1
ATOM 785 C C . PRO A 1 98 ? 20.058 12.188 -3.961 1.00 52.66 98 PRO A C 1
ATOM 787 O O . PRO A 1 98 ? 19.347 11.838 -4.899 1.00 52.66 98 PRO A O 1
ATOM 790 N N . SER A 1 99 ? 21.379 12.300 -4.097 1.00 48.09 99 SER A N 1
ATOM 791 C CA . SER A 1 99 ? 22.061 11.992 -5.369 1.00 48.09 99 SER A CA 1
ATOM 792 C C . SER A 1 99 ? 21.842 10.533 -5.826 1.00 48.09 99 SER A C 1
ATOM 794 O O . SER A 1 99 ? 22.182 10.187 -6.951 1.00 48.09 99 SER A O 1
ATOM 796 N N . ALA A 1 100 ? 21.262 9.694 -4.957 1.00 52.91 100 ALA A N 1
ATOM 797 C CA . ALA A 1 100 ? 20.818 8.320 -5.191 1.00 52.91 100 ALA A CA 1
ATOM 798 C C . ALA A 1 100 ? 19.274 8.162 -5.245 1.00 52.91 100 ALA A C 1
ATOM 800 O O . ALA A 1 100 ? 18.757 7.061 -5.043 1.00 52.91 100 ALA A O 1
ATOM 801 N N . ALA A 1 101 ? 18.518 9.250 -5.431 1.00 62.78 101 ALA A N 1
ATOM 802 C CA . ALA A 1 101 ? 17.058 9.227 -5.481 1.00 62.78 101 ALA A CA 1
ATOM 803 C C . ALA A 1 101 ? 16.573 8.550 -6.762 1.00 62.78 101 ALA A C 1
ATOM 805 O O . ALA A 1 101 ? 16.999 8.899 -7.863 1.00 62.78 101 ALA A O 1
ATOM 806 N N . LEU A 1 102 ? 15.654 7.601 -6.603 1.00 73.50 102 LEU A N 1
ATOM 807 C CA . LEU A 1 102 ? 15.034 6.890 -7.714 1.00 73.50 102 LEU A CA 1
ATOM 808 C C . LEU A 1 102 ? 14.362 7.876 -8.668 1.00 73.50 102 LEU A C 1
ATOM 810 O O . LEU A 1 102 ? 13.677 8.804 -8.235 1.00 73.50 102 LEU A O 1
ATOM 814 N N . SER A 1 103 ? 14.555 7.680 -9.970 1.00 79.62 103 SER A N 1
ATOM 815 C CA . SER A 1 103 ? 13.753 8.373 -10.970 1.00 79.62 103 SER A CA 1
ATOM 816 C C . SER A 1 103 ? 12.398 7.676 -11.104 1.00 79.62 103 SER A C 1
ATOM 818 O O . SER A 1 103 ? 12.365 6.444 -11.116 1.00 79.62 103 SER A O 1
ATOM 820 N N . PRO A 1 104 ? 11.291 8.417 -11.296 1.00 79.12 104 PRO A N 1
ATOM 821 C CA . PRO A 1 104 ? 10.008 7.841 -11.701 1.00 79.12 104 PRO A CA 1
ATOM 822 C C . PRO A 1 104 ? 10.121 6.875 -12.891 1.00 79.12 104 PRO A C 1
ATOM 824 O O . PRO A 1 104 ? 9.450 5.850 -12.923 1.00 79.12 104 PRO A O 1
ATOM 827 N N . VAL A 1 105 ? 11.015 7.173 -13.840 1.00 82.19 105 VAL A N 1
ATOM 828 C CA . VAL A 1 105 ? 11.236 6.383 -15.068 1.00 82.19 105 VAL A CA 1
ATOM 829 C C . VAL A 1 105 ? 11.943 5.047 -14.781 1.00 82.19 105 VAL A C 1
ATOM 831 O O . VAL A 1 105 ? 11.791 4.066 -15.513 1.00 82.19 105 VAL A O 1
ATOM 834 N N . ASP A 1 106 ? 12.677 4.967 -13.671 1.00 83.31 106 ASP A N 1
ATOM 835 C CA . ASP A 1 106 ? 13.441 3.780 -13.283 1.00 83.31 106 ASP A CA 1
ATOM 836 C C . ASP A 1 106 ? 12.607 2.772 -12.483 1.00 83.31 106 ASP A C 1
ATOM 838 O O . ASP A 1 106 ? 13.091 1.683 -12.178 1.00 83.31 106 ASP A O 1
ATOM 842 N N . LEU A 1 107 ? 11.346 3.086 -12.179 1.00 86.00 107 LEU A N 1
ATOM 843 C CA . LEU A 1 107 ? 10.469 2.207 -11.414 1.00 86.00 107 LEU A CA 1
ATOM 844 C C . LEU A 1 107 ? 9.898 1.076 -12.274 1.00 86.00 107 LEU A C 1
ATOM 846 O O . LEU A 1 107 ? 9.611 1.259 -13.461 1.00 86.00 107 LEU A O 1
ATOM 850 N N . THR A 1 108 ? 9.772 -0.118 -11.692 1.00 85.12 108 THR A N 1
ATOM 851 C CA . THR A 1 108 ? 8.897 -1.163 -12.246 1.00 85.12 108 THR A CA 1
ATOM 852 C C . THR A 1 108 ? 7.437 -0.728 -12.120 1.00 85.12 108 THR A C 1
ATOM 854 O O . THR A 1 108 ? 7.103 0.136 -11.307 1.00 85.12 108 THR A O 1
ATOM 857 N N . ASP A 1 109 ? 6.538 -1.355 -12.874 1.00 82.56 109 ASP A N 1
ATOM 858 C CA . ASP A 1 109 ? 5.109 -1.052 -12.764 1.00 82.56 109 ASP A CA 1
ATOM 859 C C . ASP A 1 109 ? 4.560 -1.330 -11.353 1.00 82.56 109 ASP A C 1
ATOM 861 O O . ASP A 1 109 ? 3.722 -0.586 -10.844 1.00 82.56 109 ASP A O 1
ATOM 865 N N . THR A 1 110 ? 5.075 -2.366 -10.683 1.00 82.06 110 THR A N 1
ATOM 866 C CA . THR A 1 110 ? 4.718 -2.726 -9.302 1.00 82.06 110 THR A CA 1
ATOM 867 C C . THR A 1 110 ? 5.197 -1.675 -8.300 1.00 82.06 110 THR A C 1
ATOM 869 O O . THR A 1 110 ? 4.466 -1.322 -7.371 1.00 82.06 110 THR A O 1
ATOM 872 N N . GLU A 1 111 ? 6.399 -1.129 -8.501 1.00 88.00 111 GLU A N 1
ATOM 873 C CA . GLU A 1 111 ? 6.929 -0.021 -7.700 1.00 88.00 111 GLU A CA 1
ATOM 874 C C . GLU A 1 111 ? 6.124 1.258 -7.916 1.00 88.00 111 GLU A C 1
ATOM 876 O O . GLU A 1 111 ? 5.770 1.933 -6.948 1.00 88.00 111 GLU A O 1
ATOM 881 N N . TRP A 1 112 ? 5.794 1.563 -9.172 1.00 87.38 112 TRP A N 1
ATOM 882 C CA . TRP A 1 112 ? 4.958 2.703 -9.524 1.00 87.38 112 TRP A CA 1
ATOM 883 C C . TRP A 1 112 ? 3.572 2.591 -8.888 1.00 87.38 112 TRP A C 1
ATOM 885 O O . TRP A 1 112 ? 3.102 3.531 -8.251 1.00 87.38 112 TRP A O 1
ATOM 895 N N . TYR A 1 113 ? 2.937 1.422 -8.978 1.00 83.81 113 TYR A N 1
ATOM 896 C CA . TYR A 1 113 ? 1.633 1.178 -8.369 1.00 83.81 113 TYR A CA 1
ATOM 897 C C . TYR A 1 113 ? 1.659 1.356 -6.843 1.00 83.81 113 TYR A C 1
ATOM 899 O O . TYR A 1 113 ? 0.778 2.010 -6.277 1.00 83.81 113 TYR A O 1
ATOM 907 N N . TYR A 1 114 ? 2.675 0.805 -6.169 1.00 87.25 114 TYR A N 1
ATOM 908 C CA . TYR A 1 114 ? 2.865 0.976 -4.727 1.00 87.25 114 TYR A CA 1
ATOM 909 C C . TYR A 1 114 ? 3.066 2.451 -4.351 1.00 87.25 114 TYR A C 1
ATOM 911 O O . TYR A 1 114 ? 2.456 2.928 -3.395 1.00 87.25 114 TYR A O 1
ATOM 919 N N . LEU A 1 115 ? 3.867 3.188 -5.124 1.00 89.94 115 LEU A N 1
ATOM 920 C CA . LEU A 1 115 ? 4.081 4.621 -4.932 1.00 89.94 115 LEU A CA 1
ATOM 921 C C . LEU A 1 115 ? 2.773 5.408 -5.080 1.00 89.94 115 LEU A C 1
ATOM 923 O O . LEU A 1 115 ? 2.429 6.199 -4.204 1.00 89.94 115 LEU A O 1
ATOM 927 N N . VAL A 1 116 ? 2.004 5.158 -6.143 1.00 87.00 116 VAL A N 1
ATOM 928 C CA . VAL A 1 116 ? 0.718 5.832 -6.388 1.00 87.00 116 VAL A CA 1
ATOM 929 C C . VAL A 1 116 ? -0.279 5.551 -5.261 1.00 87.00 116 VAL A C 1
ATOM 931 O O . VAL A 1 116 ? -1.072 6.428 -4.915 1.00 87.00 116 VAL A O 1
ATOM 934 N N . CYS A 1 117 ? -0.206 4.381 -4.617 1.00 88.25 117 CYS A N 1
ATOM 935 C CA . CYS A 1 117 ? -1.048 4.072 -3.467 1.00 88.25 117 CYS A CA 1
ATOM 936 C C . CYS A 1 117 ? -0.860 5.048 -2.299 1.00 88.25 117 CYS A C 1
ATOM 938 O O . CYS A 1 117 ? -1.829 5.317 -1.599 1.00 88.25 117 CYS A O 1
ATOM 940 N N . MET A 1 118 ? 0.318 5.646 -2.116 1.00 91.06 118 MET A N 1
ATOM 941 C CA . MET A 1 118 ? 0.534 6.642 -1.057 1.00 91.06 118 MET A CA 1
ATOM 942 C C . MET A 1 118 ? -0.317 7.909 -1.238 1.00 91.06 118 MET A C 1
ATOM 944 O O . MET A 1 118 ? -0.570 8.612 -0.264 1.00 91.06 118 MET A O 1
ATOM 948 N N . SER A 1 119 ? -0.801 8.175 -2.458 1.00 88.81 119 SER A N 1
ATOM 949 C CA . SER A 1 119 ? -1.698 9.303 -2.751 1.00 88.81 119 SER A CA 1
ATOM 950 C C . SER A 1 119 ? -3.167 9.035 -2.433 1.00 88.81 119 SER A C 1
ATOM 952 O O . SER A 1 119 ? -3.982 9.958 -2.460 1.00 88.81 119 SER A O 1
ATOM 954 N N . PHE A 1 120 ? -3.544 7.779 -2.180 1.00 88.88 120 PHE A N 1
ATOM 955 C CA . PHE A 1 120 ? -4.952 7.434 -2.063 1.00 88.88 120 PHE A CA 1
ATOM 956 C C . PHE A 1 120 ? -5.548 7.789 -0.712 1.00 88.88 120 PHE A C 1
ATOM 958 O O . PHE A 1 120 ? -4.918 7.716 0.342 1.00 88.88 120 PHE A O 1
ATOM 965 N N . VAL A 1 121 ? -6.836 8.099 -0.787 1.00 90.44 121 VAL A N 1
ATOM 966 C CA . VAL A 1 121 ? -7.671 8.492 0.331 1.00 90.44 121 VAL A CA 1
ATOM 967 C C . VAL A 1 121 ? -9.001 7.750 0.214 1.00 90.44 121 VAL A C 1
ATOM 969 O O . VAL A 1 121 ? -9.531 7.588 -0.889 1.00 90.44 121 VAL A O 1
ATOM 972 N N . PHE A 1 122 ? -9.539 7.268 1.335 1.00 88.12 122 PHE A N 1
ATOM 973 C CA . PHE A 1 122 ? -10.807 6.530 1.363 1.00 88.12 122 PHE A CA 1
ATOM 974 C C . PHE A 1 122 ? -11.744 7.079 2.425 1.00 88.12 122 PHE A C 1
ATOM 976 O O . PHE A 1 122 ? -11.403 7.082 3.602 1.00 88.12 122 PHE A O 1
ATOM 983 N N . ASN A 1 123 ? -12.966 7.444 2.044 1.00 93.44 123 ASN A N 1
ATOM 984 C CA . ASN A 1 123 ? -14.021 7.637 3.034 1.00 93.44 123 ASN A CA 1
ATOM 985 C C . ASN A 1 123 ? -14.347 6.300 3.714 1.00 93.44 123 ASN A C 1
ATOM 987 O O . ASN A 1 123 ? -14.287 5.234 3.088 1.00 93.44 123 ASN A O 1
ATOM 991 N N . ILE A 1 124 ? -14.743 6.349 4.984 1.00 90.06 124 ILE A N 1
ATOM 992 C CA . ILE A 1 124 ? -15.264 5.169 5.684 1.00 90.06 124 ILE A CA 1
ATOM 993 C C . ILE A 1 124 ? -16.453 4.593 4.893 1.00 90.06 124 ILE A C 1
ATOM 995 O O . ILE A 1 124 ? -17.316 5.323 4.411 1.00 90.06 124 ILE A O 1
ATOM 999 N N . GLY A 1 125 ? -16.473 3.271 4.711 1.00 88.62 125 GLY A N 1
ATOM 1000 C CA . GLY A 1 125 ? -17.465 2.568 3.890 1.00 88.62 125 GLY A CA 1
ATOM 1001 C C . GLY A 1 125 ? -17.191 2.560 2.380 1.00 88.62 125 GLY A C 1
ATOM 1002 O O . GLY A 1 125 ? -17.897 1.867 1.651 1.00 88.62 125 GLY A O 1
ATOM 1003 N N . GLN A 1 126 ? -16.163 3.262 1.889 1.00 87.44 126 GLN A N 1
ATOM 1004 C CA . GLN A 1 126 ? -15.812 3.298 0.464 1.00 87.44 126 GLN A CA 1
ATOM 1005 C C . GLN A 1 126 ? -14.502 2.570 0.148 1.00 87.44 126 GLN A C 1
ATOM 1007 O O . GLN A 1 126 ? -13.558 2.531 0.938 1.00 87.44 126 GLN A O 1
ATOM 1012 N N . GLY A 1 127 ? -14.433 1.991 -1.054 1.00 83.19 127 GLY A N 1
ATOM 1013 C CA . GLY A 1 127 ? -13.293 1.176 -1.473 1.00 83.19 127 GLY A CA 1
ATOM 1014 C C . GLY A 1 127 ? -13.055 -0.023 -0.548 1.00 83.19 127 GLY A C 1
ATOM 1015 O O . GLY A 1 127 ? -13.881 -0.359 0.296 1.00 83.19 127 GLY A O 1
ATOM 1016 N N . LEU A 1 128 ? -11.919 -0.700 -0.712 1.00 84.00 128 LEU A N 1
ATOM 1017 C CA . LEU A 1 128 ? -11.578 -1.831 0.157 1.00 84.00 128 LEU A CA 1
ATOM 1018 C C . LEU A 1 128 ? -11.209 -1.372 1.580 1.00 84.00 128 LEU A C 1
ATOM 1020 O O . LEU A 1 128 ? -11.844 -1.857 2.512 1.00 84.00 128 LEU A O 1
ATOM 1024 N N . PRO A 1 129 ? -10.292 -0.402 1.786 1.00 87.62 129 PRO A N 1
ATOM 1025 C CA . PRO A 1 129 ? -9.918 0.025 3.137 1.00 87.62 129 PRO A CA 1
ATOM 1026 C C . PRO A 1 129 ? -11.092 0.580 3.953 1.00 87.62 129 PRO A C 1
ATOM 1028 O O . PRO A 1 129 ? -11.277 0.185 5.104 1.00 87.62 129 PRO A O 1
ATOM 1031 N N . GLY A 1 130 ? -11.924 1.437 3.350 1.00 89.62 130 GLY A N 1
ATOM 1032 C CA . GLY A 1 130 ? -13.061 2.048 4.036 1.00 89.62 130 GLY A CA 1
ATOM 1033 C C . GLY A 1 130 ? -14.147 1.038 4.402 1.00 89.62 130 GLY A C 1
ATOM 1034 O O . GLY A 1 130 ? -14.676 1.111 5.510 1.00 89.62 130 GLY A O 1
ATOM 1035 N N . ARG A 1 131 ? -14.453 0.069 3.523 1.00 86.56 131 ARG A N 1
ATOM 1036 C CA . ARG A 1 131 ? -15.423 -1.005 3.818 1.00 86.56 131 ARG A CA 1
ATOM 1037 C C . ARG A 1 131 ? -14.924 -1.984 4.875 1.00 86.56 131 ARG A C 1
ATOM 1039 O O . ARG A 1 131 ? -15.706 -2.411 5.723 1.00 86.56 131 ARG A O 1
ATOM 1046 N N . THR A 1 132 ? -13.642 -2.348 4.837 1.00 85.75 132 THR A N 1
ATOM 1047 C CA . THR A 1 132 ? -13.030 -3.201 5.868 1.00 85.75 132 THR A CA 1
ATOM 1048 C C . THR A 1 132 ? -13.125 -2.525 7.234 1.00 85.75 132 THR A C 1
ATOM 1050 O O . THR A 1 132 ? -13.536 -3.163 8.201 1.00 85.75 132 THR A O 1
ATOM 1053 N N . LEU A 1 133 ? -12.834 -1.220 7.314 1.00 87.19 133 LEU A N 1
ATOM 1054 C CA . LEU A 1 133 ? -12.971 -0.475 8.565 1.00 87.19 133 LEU A CA 1
ATOM 1055 C C . LEU A 1 133 ? -14.434 -0.385 9.030 1.00 87.19 133 LEU A C 1
ATOM 1057 O O . LEU A 1 133 ? -14.707 -0.638 10.199 1.00 87.19 133 LEU A O 1
ATOM 1061 N N . SER A 1 134 ? -15.375 -0.054 8.137 1.00 89.62 134 SER A N 1
ATOM 1062 C CA . SER A 1 134 ? -16.785 0.140 8.511 1.00 89.62 134 SER A CA 1
ATOM 1063 C C . SER A 1 134 ? -17.486 -1.153 8.928 1.00 89.62 134 SER A C 1
ATOM 1065 O O . SER A 1 134 ? -18.329 -1.133 9.817 1.00 89.62 134 SER A O 1
ATOM 1067 N N . SER A 1 135 ? -17.162 -2.275 8.279 1.00 89.50 135 SER A N 1
ATOM 1068 C CA . SER A 1 135 ? -17.732 -3.590 8.605 1.00 89.50 135 SER A CA 1
ATOM 1069 C C . SER A 1 135 ? -17.012 -4.284 9.763 1.00 89.50 135 SER A C 1
ATOM 1071 O O . SER A 1 135 ? -17.565 -5.196 10.375 1.00 89.50 135 SER A O 1
ATOM 1073 N N . GLY A 1 136 ? -15.764 -3.895 10.041 1.00 85.88 136 GLY A N 1
ATOM 1074 C CA . GLY A 1 136 ? -14.888 -4.589 10.982 1.00 85.88 136 GLY A CA 1
ATOM 1075 C C . GLY A 1 136 ? -14.475 -5.993 10.528 1.00 85.88 136 GLY A C 1
ATOM 1076 O O . GLY A 1 136 ? -13.895 -6.727 11.327 1.00 85.88 136 GLY A O 1
ATOM 1077 N N . GLN A 1 137 ? -14.768 -6.375 9.280 1.00 82.31 137 GLN A N 1
ATOM 1078 C CA . GLN A 1 137 ? -14.491 -7.702 8.730 1.00 82.31 137 GLN A CA 1
ATOM 1079 C C . GLN A 1 137 ? -13.363 -7.647 7.696 1.00 82.31 137 GLN A C 1
ATOM 1081 O O . GLN A 1 137 ? -13.322 -6.719 6.883 1.00 82.31 137 GLN A O 1
ATOM 1086 N N . PRO A 1 138 ? -12.451 -8.637 7.677 1.00 78.69 138 PRO A N 1
ATOM 1087 C CA . PRO A 1 138 ? -11.427 -8.720 6.645 1.00 78.69 138 PRO A CA 1
ATOM 1088 C C . PRO A 1 138 ? -12.064 -8.974 5.274 1.00 78.69 138 PRO A C 1
ATOM 1090 O O . PRO A 1 138 ? -12.969 -9.795 5.135 1.00 78.69 138 PRO A O 1
ATOM 1093 N N . VAL A 1 139 ? -11.550 -8.299 4.246 1.00 77.38 139 VAL A N 1
ATOM 1094 C CA . VAL A 1 139 ? -11.982 -8.478 2.856 1.00 77.38 139 VAL A CA 1
ATOM 1095 C C . VAL A 1 139 ? -10.804 -8.962 2.026 1.00 77.38 139 VAL A C 1
ATOM 1097 O O . VAL A 1 139 ? -9.720 -8.381 2.079 1.00 77.38 139 VAL A O 1
ATOM 1100 N N . TRP A 1 140 ? -11.049 -10.000 1.232 1.00 77.38 140 TRP A N 1
ATOM 1101 C CA . TRP A 1 140 ? -10.078 -10.598 0.326 1.00 77.38 140 TRP A CA 1
ATOM 1102 C C . TRP A 1 140 ? -10.511 -10.353 -1.111 1.00 77.38 140 TRP A C 1
ATOM 1104 O O . TRP A 1 140 ? -11.679 -10.543 -1.451 1.00 77.38 140 TRP A O 1
ATOM 1114 N N . LEU A 1 141 ? -9.570 -9.932 -1.950 1.00 71.06 141 LEU A N 1
ATOM 1115 C CA . LEU A 1 141 ? -9.789 -9.808 -3.382 1.00 71.06 141 LEU A CA 1
ATOM 1116 C C . LEU A 1 141 ? -8.716 -10.611 -4.110 1.00 71.06 141 LEU A C 1
ATOM 1118 O O . LEU A 1 141 ? -7.539 -10.267 -4.076 1.00 71.06 141 LEU A O 1
ATOM 1122 N N . CYS A 1 142 ? -9.135 -11.678 -4.779 1.00 72.19 142 CYS A N 1
ATOM 1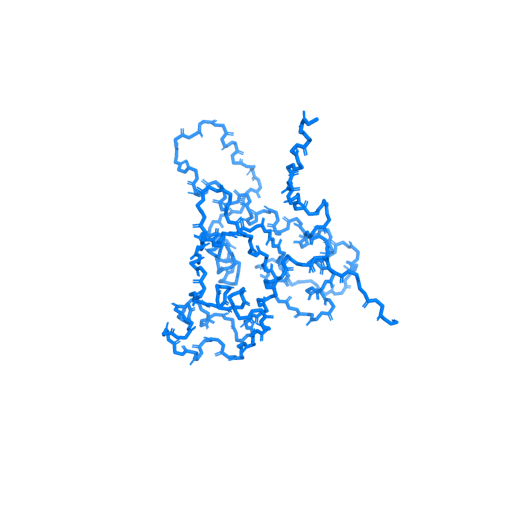123 C CA . CYS A 1 142 ? -8.284 -12.431 -5.693 1.00 72.19 142 CYS A CA 1
ATOM 1124 C C . CYS A 1 142 ? -8.490 -11.896 -7.113 1.00 72.19 142 CYS A C 1
ATOM 1126 O O . CYS A 1 142 ? -9.588 -11.453 -7.449 1.00 72.19 142 CYS A O 1
ATOM 1128 N N . ASN A 1 143 ? -7.453 -11.945 -7.952 1.00 68.25 143 ASN A N 1
ATOM 1129 C CA . ASN A 1 143 ? -7.513 -11.480 -9.343 1.00 68.25 143 ASN A CA 1
ATOM 1130 C C . ASN A 1 143 ? -8.000 -10.026 -9.473 1.00 68.25 143 ASN A C 1
ATOM 1132 O O . ASN A 1 143 ? -8.881 -9.721 -10.273 1.00 68.25 143 ASN A O 1
ATOM 1136 N N . ALA A 1 144 ? -7.421 -9.111 -8.689 1.00 69.38 144 ALA A N 1
ATOM 1137 C CA . ALA A 1 144 ? -7.850 -7.710 -8.638 1.00 69.38 144 ALA A CA 1
ATOM 1138 C C . ALA A 1 144 ? -7.846 -6.998 -10.009 1.00 69.38 144 ALA A C 1
ATOM 1140 O O . ALA A 1 144 ? -8.629 -6.074 -10.222 1.00 69.38 144 ALA A O 1
ATOM 1141 N N . HIS A 1 145 ? -7.013 -7.452 -10.949 1.00 66.31 145 HIS A N 1
ATOM 1142 C CA . HIS A 1 145 ? -6.981 -6.987 -12.339 1.00 66.31 145 HIS A CA 1
ATOM 1143 C C . HIS A 1 145 ? -8.277 -7.267 -13.123 1.00 66.31 145 HIS A C 1
ATOM 1145 O O . HIS A 1 145 ? -8.581 -6.551 -14.076 1.00 66.31 145 HIS A O 1
ATOM 1151 N N . CYS A 1 146 ? -9.045 -8.278 -12.712 1.00 65.38 146 CYS A N 1
ATOM 1152 C CA . CYS A 1 146 ? -10.336 -8.660 -13.286 1.00 65.38 146 CYS A CA 1
ATOM 1153 C C . CYS A 1 146 ? -11.531 -8.111 -12.495 1.00 65.38 146 CYS A C 1
ATOM 1155 O O . CYS A 1 146 ? -12.676 -8.369 -12.862 1.00 65.38 146 CYS A O 1
ATOM 1157 N N . ALA A 1 147 ? -11.296 -7.394 -11.392 1.00 66.75 147 ALA A N 1
ATOM 1158 C CA . ALA A 1 147 ? -12.376 -6.884 -10.561 1.00 66.75 147 ALA A CA 1
ATOM 1159 C C . ALA A 1 147 ? -13.129 -5.741 -11.262 1.00 66.75 147 ALA A C 1
ATOM 1161 O O . ALA A 1 147 ? -12.524 -4.870 -11.896 1.00 66.75 147 ALA A O 1
ATOM 1162 N N . ASP A 1 148 ? -14.453 -5.712 -11.097 1.00 71.88 148 ASP A N 1
ATOM 1163 C CA . ASP A 1 148 ? -15.281 -4.590 -11.543 1.00 71.88 148 ASP A CA 1
ATOM 1164 C C . ASP A 1 148 ? -14.762 -3.287 -10.906 1.00 71.88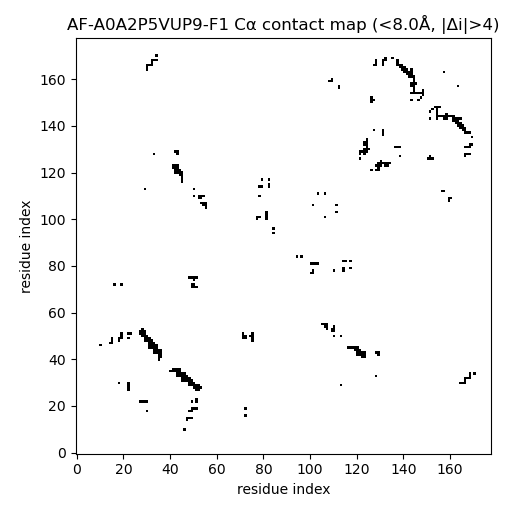 148 ASP A C 1
ATOM 1166 O O . ASP A 1 148 ? -14.494 -3.232 -9.699 1.00 71.88 148 ASP A O 1
ATOM 1170 N N . SER A 1 149 ? -14.615 -2.230 -11.707 1.00 68.88 149 SER A N 1
ATOM 1171 C CA . SER A 1 149 ? -14.130 -0.928 -11.241 1.00 68.88 149 SER A CA 1
ATOM 1172 C C . SER A 1 149 ? -15.049 -0.293 -10.187 1.00 68.88 149 SER A C 1
ATOM 1174 O O . SER A 1 149 ? -14.608 0.520 -9.381 1.00 68.88 149 SER A O 1
ATOM 1176 N N . LYS A 1 150 ? -16.313 -0.703 -10.092 1.00 69.06 150 LYS A N 1
ATOM 1177 C CA . LYS A 1 150 ? -17.217 -0.316 -9.000 1.00 69.06 150 LYS A CA 1
ATOM 1178 C C . LYS A 1 150 ? -16.832 -0.967 -7.670 1.00 69.06 150 LYS A C 1
ATOM 1180 O O . LYS A 1 150 ? -16.988 -0.358 -6.615 1.00 69.06 150 LYS A O 1
ATOM 1185 N N . VAL A 1 151 ? -16.317 -2.198 -7.705 1.00 64.62 151 VAL A N 1
ATOM 1186 C CA . VAL A 1 151 ? -15.891 -2.960 -6.515 1.00 64.62 151 VAL A CA 1
ATOM 1187 C C . VAL A 1 151 ? -14.477 -2.567 -6.100 1.00 64.62 151 VAL A C 1
ATOM 1189 O O . VAL A 1 151 ? -14.169 -2.443 -4.907 1.00 64.62 151 VAL A O 1
ATOM 1192 N N . PHE A 1 152 ? -13.625 -2.349 -7.097 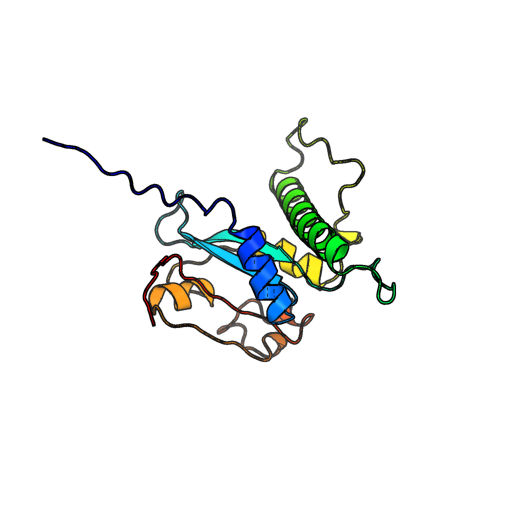1.00 66.56 152 PHE A N 1
ATOM 1193 C CA . PHE A 1 152 ? -12.248 -1.932 -6.949 1.00 66.56 152 PHE A CA 1
ATOM 1194 C C . PHE A 1 152 ? -11.904 -0.960 -8.078 1.00 66.56 152 PHE A C 1
ATOM 1196 O O . PHE A 1 152 ? -11.417 -1.366 -9.127 1.00 66.56 152 PHE A O 1
ATOM 1203 N N . GLY A 1 153 ? -12.098 0.343 -7.840 1.00 60.66 153 GLY A N 1
ATOM 1204 C CA . GLY A 1 153 ? -11.850 1.420 -8.825 1.00 60.66 153 GLY A CA 1
ATOM 1205 C C . GLY A 1 153 ? -10.436 1.491 -9.386 1.00 60.66 153 GLY A C 1
ATOM 1206 O O . GLY A 1 153 ? -10.154 2.280 -10.278 1.00 60.66 153 GLY A O 1
ATOM 1207 N N . ARG A 1 154 ? -9.546 0.642 -8.879 1.00 66.88 154 ARG A N 1
ATOM 1208 C CA . ARG A 1 154 ? -8.147 0.538 -9.260 1.00 66.88 154 ARG A CA 1
ATOM 1209 C C . ARG A 1 154 ? -7.829 -0.759 -9.991 1.00 66.88 154 ARG A C 1
ATOM 1211 O O . ARG A 1 154 ? -6.656 -1.044 -10.190 1.00 66.88 154 ARG A O 1
ATOM 1218 N N . SER A 1 155 ? -8.830 -1.528 -10.418 1.00 58.97 155 SER A N 1
ATOM 1219 C CA . SER A 1 155 ? -8.615 -2.755 -11.191 1.00 58.97 155 SER A CA 1
ATOM 1220 C C . SER A 1 155 ? -7.807 -2.502 -12.463 1.00 58.97 155 SER A C 1
ATOM 1222 O O . SER A 1 155 ? -6.943 -3.305 -12.800 1.00 58.97 155 SER A O 1
ATOM 1224 N N . LEU A 1 156 ? -7.980 -1.334 -13.100 1.00 55.84 156 LEU A N 1
ATOM 1225 C CA . LEU A 1 156 ? -7.158 -0.911 -14.238 1.00 55.84 156 LEU A CA 1
ATOM 1226 C C . LEU A 1 156 ? -5.687 -0.682 -13.865 1.00 55.84 156 LEU A C 1
ATOM 1228 O O . LEU A 1 156 ? -4.813 -1.096 -14.618 1.00 55.84 156 LEU A O 1
ATOM 1232 N N . LEU A 1 157 ? -5.416 -0.071 -12.709 1.00 59.25 157 LEU A N 1
ATOM 1233 C CA . LEU A 1 157 ? -4.053 0.112 -12.197 1.00 59.25 157 LEU A CA 1
ATOM 1234 C C . LEU A 1 157 ? -3.446 -1.221 -11.717 1.00 59.25 157 LEU A C 1
ATOM 1236 O O . LEU A 1 157 ? -2.235 -1.398 -11.744 1.00 59.25 157 LEU A O 1
ATOM 1240 N N . ALA A 1 158 ? -4.288 -2.179 -11.321 1.00 56.66 158 ALA A N 1
ATOM 1241 C CA . ALA A 1 158 ? -3.887 -3.508 -10.875 1.00 56.66 158 ALA A CA 1
ATOM 1242 C C . ALA A 1 158 ? -3.678 -4.528 -12.000 1.00 56.66 158 ALA A C 1
ATOM 1244 O O . ALA A 1 158 ? -3.222 -5.635 -11.716 1.00 56.66 158 ALA A O 1
ATOM 1245 N N . LYS A 1 159 ? -3.926 -4.163 -13.269 1.00 52.62 159 LYS A N 1
ATOM 1246 C CA . LYS A 1 159 ? -3.616 -5.001 -14.446 1.00 52.62 159 LYS A CA 1
ATOM 1247 C C . LYS A 1 159 ? -2.151 -5.434 -14.533 1.00 52.62 159 LYS A C 1
ATOM 1249 O O . LYS A 1 159 ? -1.841 -6.342 -15.293 1.00 52.62 159 LYS A O 1
ATOM 1254 N N . VAL A 1 160 ? -1.282 -4.828 -13.729 1.00 48.75 160 VAL A N 1
ATOM 1255 C CA . VAL A 1 160 ? 0.156 -5.084 -13.719 1.00 48.75 160 VAL A CA 1
ATOM 1256 C C . VAL A 1 160 ? 0.625 -6.000 -12.581 1.00 48.75 160 VAL A C 1
ATOM 1258 O O . VAL A 1 160 ? 1.805 -6.312 -12.492 1.00 48.75 160 VAL A O 1
ATOM 1261 N N . CYS A 1 161 ? -0.285 -6.482 -11.722 1.00 44.97 161 CYS A N 1
ATOM 1262 C CA . CYS A 1 161 ? 0.031 -7.412 -10.632 1.00 44.97 161 CYS A CA 1
ATOM 1263 C C . CYS A 1 161 ? -1.117 -8.416 -10.400 1.00 44.97 161 CYS A C 1
ATOM 1265 O O . CYS A 1 161 ? -2.139 -8.054 -9.810 1.00 44.97 161 CYS A O 1
ATOM 1267 N N . PRO A 1 162 ? -0.978 -9.689 -10.822 1.00 41.94 162 PRO A N 1
ATOM 1268 C CA . PRO A 1 162 ? -2.053 -10.679 -10.718 1.00 41.94 162 PRO A CA 1
ATOM 1269 C C . PRO A 1 162 ? -2.412 -11.078 -9.275 1.00 41.94 162 PRO A C 1
ATOM 1271 O O . PRO A 1 162 ? -3.535 -11.526 -9.037 1.00 41.94 162 PRO A O 1
ATOM 1274 N N . TYR A 1 163 ? -1.532 -10.828 -8.299 1.00 39.94 163 TYR A N 1
ATOM 1275 C CA . TYR A 1 163 ? -1.760 -11.114 -6.879 1.00 39.94 163 TYR A CA 1
ATOM 1276 C C . TYR A 1 163 ? -1.795 -9.809 -6.083 1.00 39.94 163 TYR A C 1
ATOM 1278 O O . TYR A 1 163 ? -0.755 -9.268 -5.716 1.00 39.94 163 TYR A O 1
ATOM 1286 N N . MET A 1 164 ? -2.989 -9.262 -5.843 1.00 44.09 164 MET A N 1
ATOM 1287 C CA . MET A 1 164 ? -3.110 -7.973 -5.171 1.00 44.09 164 MET A CA 1
ATOM 1288 C C . MET A 1 164 ? -4.223 -7.936 -4.124 1.00 44.09 164 MET A C 1
ATOM 1290 O O . MET A 1 164 ? -5.404 -7.951 -4.457 1.00 44.09 164 MET A O 1
ATOM 1294 N N . LEU A 1 165 ? -3.764 -7.729 -2.885 1.00 45.00 165 LEU A N 1
ATOM 1295 C CA . LEU A 1 165 ? -4.344 -6.937 -1.796 1.00 45.00 165 LEU A CA 1
ATOM 1296 C C . LEU A 1 165 ? -4.705 -7.734 -0.536 1.00 45.00 165 LEU A C 1
ATOM 1298 O O . LEU A 1 165 ? -5.779 -8.321 -0.429 1.00 45.00 165 LEU A O 1
ATOM 1302 N N . LEU A 1 166 ? -3.858 -7.587 0.487 1.00 41.69 166 LEU A N 1
ATOM 1303 C CA . LEU A 1 166 ? -4.307 -7.656 1.869 1.00 41.69 166 LEU A CA 1
ATOM 1304 C C . LEU A 1 166 ? -4.568 -6.239 2.382 1.00 41.69 166 LEU A C 1
ATOM 1306 O O . LEU A 1 166 ? -3.638 -5.464 2.595 1.00 41.69 166 LEU A O 1
ATOM 1310 N N . ALA A 1 167 ? -5.832 -5.897 2.607 1.00 36.44 167 ALA A N 1
ATOM 1311 C CA . ALA A 1 167 ? -6.189 -4.755 3.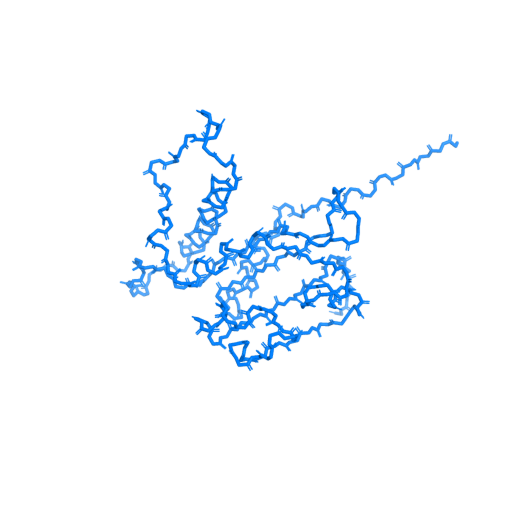436 1.00 36.44 167 ALA A CA 1
ATOM 1312 C C . ALA A 1 167 ? -6.540 -5.282 4.830 1.00 36.44 167 ALA A C 1
ATOM 1314 O O . ALA A 1 167 ? -7.704 -5.544 5.124 1.00 36.44 167 ALA A O 1
ATOM 1315 N N . LYS A 1 168 ? -5.542 -5.433 5.708 1.00 32.72 168 LYS A N 1
ATOM 1316 C CA . LYS A 1 168 ? -5.810 -5.508 7.149 1.00 32.72 168 LYS A CA 1
ATOM 1317 C C . LYS A 1 168 ? -5.828 -4.080 7.688 1.00 32.72 168 LYS A C 1
ATOM 1319 O O . LYS A 1 168 ? -4.847 -3.604 8.246 1.00 32.72 168 LYS A O 1
ATOM 1324 N N . VAL A 1 169 ? -6.947 -3.381 7.492 1.00 32.81 169 VAL A N 1
ATOM 1325 C CA . VAL A 1 169 ? -7.231 -2.165 8.265 1.00 32.81 169 VAL A CA 1
ATOM 1326 C C . VAL A 1 169 ? -7.786 -2.623 9.605 1.00 32.81 169 VAL A C 1
ATOM 1328 O O . VAL A 1 169 ? -8.989 -2.764 9.785 1.00 32.81 169 VAL A O 1
ATOM 1331 N N . GLN A 1 170 ? -6.888 -2.920 10.535 1.00 26.47 170 GLN A N 1
ATOM 1332 C CA . GLN A 1 170 ? -7.209 -2.839 11.951 1.00 26.47 170 GLN A CA 1
ATOM 1333 C C . GLN A 1 170 ? -6.025 -2.222 12.681 1.00 26.47 170 GLN A C 1
ATOM 1335 O O . GLN A 1 170 ? -5.069 -2.905 13.039 1.00 26.47 170 GLN A O 1
ATOM 1340 N N . ALA A 1 171 ? -6.143 -0.928 12.970 1.00 28.92 171 ALA A N 1
ATOM 1341 C CA . ALA A 1 171 ? -5.673 -0.417 14.244 1.00 28.92 171 ALA A CA 1
ATOM 1342 C C . ALA A 1 171 ? -6.657 -0.918 15.315 1.00 28.92 171 ALA A C 1
ATOM 1344 O O . ALA A 1 171 ? -7.634 -0.274 15.677 1.00 28.92 171 ALA A O 1
ATOM 1345 N N . LYS A 1 172 ? -6.465 -2.166 15.730 1.00 25.91 172 LYS A N 1
ATOM 1346 C CA . LYS A 1 172 ? -6.915 -2.656 17.027 1.00 25.91 172 LYS A CA 1
ATOM 1347 C C . LYS A 1 172 ? -5.802 -3.565 17.507 1.00 25.91 172 LYS A C 1
ATOM 1349 O O . LYS A 1 172 ? -5.755 -4.750 17.190 1.00 25.91 172 LYS A O 1
ATOM 1354 N N . PHE A 1 173 ? -4.853 -2.966 18.224 1.00 24.92 173 PHE A N 1
ATOM 1355 C CA . PHE A 1 173 ? -4.016 -3.723 19.140 1.00 24.92 173 PHE A CA 1
ATOM 1356 C C . PHE A 1 173 ? -4.957 -4.377 20.150 1.00 24.92 173 PHE A C 1
ATOM 1358 O O . PHE A 1 173 ? -5.384 -3.754 21.114 1.00 24.92 173 PHE A O 1
ATOM 1365 N N . ILE A 1 174 ? -5.326 -5.626 19.893 1.00 21.08 174 ILE A N 1
ATOM 1366 C CA . ILE A 1 174 ? -5.880 -6.512 20.904 1.00 21.08 174 ILE A CA 1
ATOM 1367 C C . ILE A 1 174 ? -4.941 -7.708 20.941 1.00 21.08 174 ILE A C 1
ATOM 1369 O O . ILE A 1 174 ? -5.003 -8.611 20.111 1.00 21.08 174 ILE A O 1
ATOM 1373 N N . TRP A 1 175 ? -4.029 -7.672 21.908 1.00 20.95 175 TRP A N 1
ATOM 1374 C CA . TRP A 1 175 ? -3.527 -8.897 22.509 1.00 20.95 175 TRP A CA 1
ATOM 1375 C C . TRP A 1 175 ? -4.735 -9.641 23.085 1.00 20.95 175 TRP A C 1
ATOM 1377 O O . TRP A 1 175 ? -5.421 -9.096 23.946 1.00 20.95 175 TRP A O 1
ATOM 1387 N N . SER A 1 176 ? -4.996 -10.870 22.642 1.00 20.89 176 SER A N 1
ATOM 1388 C CA . SER A 1 176 ? -5.687 -11.848 23.485 1.00 20.89 176 SER A CA 1
ATOM 1389 C C . SER A 1 176 ? -5.463 -13.272 22.979 1.00 20.89 176 SER A C 1
ATOM 1391 O O . SER A 1 176 ? -6.056 -13.703 21.996 1.00 20.89 176 SER A O 1
ATOM 1393 N N . GLN A 1 177 ? -4.514 -13.927 23.647 1.00 19.98 177 GLN A N 1
ATOM 1394 C CA . GLN A 1 177 ? -4.572 -15.294 24.171 1.00 19.98 177 GLN A CA 1
ATOM 1395 C C . GLN A 1 177 ? -5.311 -16.354 23.336 1.00 19.98 177 GLN A C 1
ATOM 1397 O O . GLN A 1 177 ? -6.540 -16.429 23.326 1.00 19.98 177 GLN A O 1
ATOM 1402 N N . LYS A 1 178 ? -4.532 -17.315 22.843 1.00 26.94 178 LYS A N 1
ATOM 1403 C CA . LYS A 1 178 ? -4.523 -18.631 23.486 1.00 26.94 178 LYS A CA 1
ATOM 1404 C C . LYS A 1 178 ? -3.114 -19.205 23.484 1.00 26.94 178 LYS A C 1
ATOM 1406 O O . LYS A 1 178 ? -2.367 -18.859 22.542 1.00 26.94 178 LYS A O 1
#

Foldseek 3Di:
DDDDDDPPPDDPPCVQVVQLVVCVVVVHQKDWEWDQDPVDHQKTATDAMFGDHDAPPDDDDDDDPPVSSVVRSVLSVLLVLLLVVVVVPPPDPPSPQPPPRDDPVRGDLSSNLVSVRNVDMDGQCDAQLNVCVNVVHWDDDAQLLPDDCRNPVCNVSCVRPRGDDGRPHDPPPDDDDD

Solvent-accessible surface area (backbone atoms only — not comparable to full-atom values): 10929 Å² total; per-residue (Å²): 141,81,87,82,81,79,84,74,84,68,78,60,100,51,50,52,60,53,42,43,54,53,27,59,76,70,66,39,48,54,44,58,39,61,32,75,36,90,89,43,84,68,28,32,30,63,63,52,56,30,43,59,54,79,55,87,83,73,85,76,79,94,77,58,73,77,57,51,56,55,51,33,53,49,48,33,48,49,45,50,52,45,43,53,56,65,70,62,51,94,83,53,97,75,72,71,71,55,98,82,59,74,54,83,86,68,47,38,71,62,48,47,50,57,41,57,51,60,74,47,72,29,45,64,60,34,64,63,60,12,31,19,50,66,70,74,46,87,58,83,47,78,46,30,40,75,40,54,51,90,72,34,77,50,10,77,71,29,65,74,40,72,82,43,63,70,48,71,52,64,98,63,94,69,91,75,87,133